Protein AF-A0A9J8D1S7-F1 (afdb_monomer_lite)

pLDDT: mean 73.29, std 20.98, range [30.36, 98.38]

InterPro domains:
  IPR010849 Gonadal family [PF07324] (3-161)
  IPR010849 Gonadal family [PTHR13054] (9-160)

Foldseek 3Di:
DDDPPPVVVVVVVVVVVVVVVVVVVVVVVVVVVPPPPVLVVVVVVCVLVVLVVVLVVVVVVLVVVLVVVLVVLVVVLVVVVVVLVVVLVVCVVPDDPVCVVVSVVVSVVVNVVSVVVSVVVSVVSVVVSVVVLVVSVVVSLVSCVVVVNPPRDDDPDVVVLVVVCPPDPVCVVVCVVVPPVVPPD

Organism: NCBI:txid630221

Secondary structure (DSSP, 8-state):
--SSSHHHHHHHHHHHHHHHHHHHHHHHHHHHHHS-HHHHHHHHS-HHHHHHHHHHHHHHHHHHHHHHHHHHHHHHHHHHHHHHHHHHHHHHHH--GGGHHHHHHHHHHHHHHHHHHHHHHHHHHHHHHHHHHHHHHHHHHHHHHHTT-TT------HHHHHHHHSS-TTSHHHHHHHHTTTT--

Radius of gyration: 33.87 Å; chains: 1; bounding box: 100×26×92 Å

Sequence (185 aa):
MDTYCSVSEDQSDAARQQERHYYLLSELQTLVKDLPSDLAQALIDGTVYEIVQGLLDIQHLMEKNLYNQRQKLHCEHRALKQDLVRKHRQALQTCKSHNLAVLKTNQRAETEALDQRVKEEQRMMDEKVVAEMDQKVLDQQNTLEKAGVQGFYITTNPQVTLALSLSQPRLLSVFHSFLSVRHRR

Structure (mmCIF, N/CA/C/O backbone):
data_AF-A0A9J8D1S7-F1
#
_entry.id   AF-A0A9J8D1S7-F1
#
loop_
_atom_site.group_PDB
_atom_site.id
_atom_site.type_symbol
_atom_site.label_atom_id
_atom_site.label_alt_id
_atom_site.label_comp_id
_atom_site.label_asym_id
_atom_sit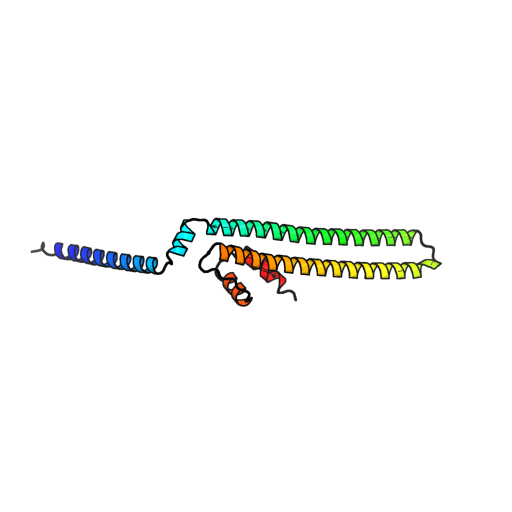e.label_entity_id
_atom_site.label_seq_id
_atom_site.pdbx_PDB_ins_code
_atom_site.Cartn_x
_atom_site.Cartn_y
_atom_site.Cartn_z
_atom_site.occupancy
_atom_site.B_iso_or_equiv
_atom_site.auth_seq_id
_atom_site.auth_comp_id
_atom_site.auth_asym_id
_atom_site.auth_atom_id
_atom_site.pdbx_PDB_model_num
ATOM 1 N N . MET A 1 1 ? -77.962 -14.109 49.677 1.00 41.59 1 MET A N 1
ATOM 2 C CA . MET A 1 1 ? -76.827 -14.483 50.542 1.00 41.59 1 MET A CA 1
ATOM 3 C C . MET A 1 1 ? -75.590 -14.360 49.664 1.00 41.59 1 MET A C 1
ATOM 5 O O . MET A 1 1 ? -75.021 -15.371 49.318 1.00 41.59 1 MET A O 1
ATOM 9 N N . ASP A 1 2 ? -75.195 -13.160 49.225 1.00 43.72 2 ASP A N 1
ATOM 10 C CA . ASP A 1 2 ? -74.193 -13.045 48.145 1.00 43.72 2 ASP A CA 1
ATOM 11 C C . ASP A 1 2 ? -73.429 -11.723 48.258 1.00 43.72 2 ASP A C 1
ATOM 13 O O . ASP A 1 2 ? -73.601 -10.807 47.458 1.00 43.72 2 ASP A O 1
ATOM 17 N N . THR A 1 3 ? -72.647 -11.545 49.326 1.00 47.56 3 THR A N 1
ATOM 18 C CA . THR A 1 3 ? -71.810 -10.330 49.461 1.00 47.56 3 THR A CA 1
ATOM 19 C C . THR A 1 3 ? -70.487 -10.572 50.189 1.00 47.56 3 THR A C 1
ATOM 21 O O . THR A 1 3 ? -69.788 -9.628 50.526 1.00 47.56 3 THR A O 1
ATOM 24 N N . TYR A 1 4 ? -70.100 -11.832 50.415 1.00 43.62 4 TYR A N 1
ATOM 25 C CA . TYR A 1 4 ? -68.865 -12.160 51.142 1.00 43.62 4 TYR A CA 1
ATOM 26 C C . TYR A 1 4 ? -67.712 -12.649 50.245 1.00 43.62 4 TYR A C 1
ATOM 28 O O . TYR A 1 4 ? -66.643 -12.955 50.757 1.00 43.62 4 TYR A O 1
ATOM 36 N N . CYS A 1 5 ? -67.898 -12.720 48.919 1.00 42.72 5 CYS A N 1
ATOM 37 C CA . CYS A 1 5 ? -66.940 -13.385 48.022 1.00 42.72 5 CYS A CA 1
ATOM 38 C C . CYS A 1 5 ? -65.963 -12.456 47.268 1.00 42.72 5 CYS A C 1
ATOM 40 O O . CYS A 1 5 ? -65.007 -12.966 46.702 1.00 42.72 5 CYS A O 1
ATOM 42 N N . SER A 1 6 ? -66.128 -11.122 47.267 1.00 47.00 6 SER A N 1
ATOM 43 C CA . SER A 1 6 ? -65.247 -10.245 46.459 1.00 47.00 6 SER A CA 1
ATOM 44 C C . SER A 1 6 ? -63.982 -9.763 47.184 1.00 47.00 6 SER A C 1
ATOM 46 O O . SER A 1 6 ? -62.993 -9.430 46.545 1.00 47.00 6 SER A O 1
ATOM 48 N N . VAL A 1 7 ? -63.976 -9.736 48.521 1.00 46.47 7 VAL A N 1
ATOM 49 C CA . VAL A 1 7 ? -62.850 -9.183 49.307 1.00 46.47 7 VAL A CA 1
ATOM 50 C C . VAL A 1 7 ? -61.675 -10.170 49.397 1.00 46.47 7 VAL A C 1
ATOM 52 O O . VAL A 1 7 ? -60.523 -9.767 49.553 1.00 46.47 7 VAL A O 1
ATOM 55 N N . SER A 1 8 ? -61.950 -11.472 49.275 1.00 48.75 8 SER A N 1
ATOM 56 C CA . SER A 1 8 ? -60.932 -12.530 49.300 1.00 48.75 8 SER A CA 1
ATOM 57 C C . SER A 1 8 ? -60.148 -12.634 47.989 1.00 48.75 8 SER A C 1
ATOM 59 O O . SER A 1 8 ? -58.968 -12.980 48.013 1.00 48.75 8 SER A O 1
ATOM 61 N N . GLU A 1 9 ? -60.778 -12.314 46.857 1.00 48.47 9 GLU A N 1
ATOM 62 C CA . GLU A 1 9 ? -60.140 -12.353 45.537 1.00 48.47 9 GLU A CA 1
ATOM 63 C C . GLU A 1 9 ? -59.167 -11.175 45.359 1.00 48.47 9 GLU A C 1
ATOM 65 O O . GLU A 1 9 ? -58.009 -11.407 45.008 1.00 48.47 9 GLU A O 1
ATOM 70 N N . ASP A 1 10 ? -59.562 -9.958 45.756 1.00 53.69 10 ASP A N 1
ATOM 71 C CA . ASP A 1 10 ? -58.726 -8.743 45.685 1.00 53.69 10 ASP A CA 1
ATOM 72 C C . ASP A 1 10 ? -57.435 -8.838 46.521 1.00 53.69 10 ASP A C 1
ATOM 74 O O . ASP A 1 10 ? -56.361 -8.417 46.086 1.00 53.69 10 ASP A O 1
ATOM 78 N N . GLN A 1 11 ? -57.499 -9.424 47.724 1.00 53.47 11 GLN A N 1
ATOM 79 C CA . GLN A 1 11 ? -56.300 -9.644 48.547 1.00 53.47 11 GLN A CA 1
ATOM 80 C C . GLN A 1 11 ? -55.372 -10.707 47.951 1.00 53.47 11 GLN A C 1
ATOM 82 O O . GLN A 1 11 ? -54.151 -10.602 48.081 1.00 53.47 11 GLN A O 1
ATOM 87 N N . SER A 1 12 ? -55.936 -11.720 47.287 1.00 58.88 12 SER A N 1
ATOM 88 C CA . SER A 1 12 ? -55.157 -12.765 46.621 1.00 58.88 12 SER A CA 1
ATOM 89 C C . SER A 1 12 ? -54.443 -12.240 45.372 1.00 58.88 12 SER A C 1
ATOM 91 O O . SER A 1 12 ? -53.296 -12.613 45.118 1.00 58.88 12 SER A O 1
ATOM 93 N N . ASP A 1 13 ? -55.075 -11.320 44.642 1.00 69.06 13 ASP A N 1
ATOM 94 C CA . ASP A 1 13 ? -54.482 -10.667 43.478 1.00 69.06 13 ASP A CA 1
ATOM 95 C C . ASP A 1 13 ? -53.422 -9.643 43.882 1.00 69.06 13 ASP A C 1
ATOM 97 O O . ASP A 1 13 ? -52.343 -9.627 43.288 1.00 69.06 13 ASP A O 1
ATOM 101 N N . ALA A 1 14 ? -53.638 -8.881 44.959 1.00 73.62 14 ALA A N 1
ATOM 102 C CA . ALA A 1 14 ? -52.607 -8.015 45.529 1.00 73.62 14 ALA A CA 1
ATOM 103 C C . ALA A 1 14 ? -51.380 -8.813 46.009 1.00 73.62 14 ALA A C 1
ATOM 105 O O . ALA A 1 14 ? -50.244 -8.409 45.760 1.00 73.62 14 ALA A O 1
ATOM 106 N N . ALA A 1 15 ? -51.585 -9.975 46.640 1.00 79.00 15 ALA A N 1
ATOM 107 C CA . ALA A 1 15 ? -50.497 -10.854 47.070 1.00 79.00 15 ALA A CA 1
ATOM 108 C C . ALA A 1 15 ? -49.716 -11.444 45.880 1.00 79.00 15 ALA A C 1
ATOM 110 O O . ALA A 1 15 ? -48.485 -11.424 45.885 1.00 79.00 15 ALA A O 1
ATOM 111 N N . ARG A 1 16 ? -50.409 -11.891 44.822 1.00 79.38 16 ARG A N 1
ATOM 112 C CA . ARG A 1 16 ? -49.772 -12.359 43.574 1.00 79.38 16 ARG A CA 1
ATOM 113 C C . ARG A 1 16 ? -49.014 -11.248 42.854 1.00 79.38 16 ARG A C 1
ATOM 115 O O . ARG A 1 16 ? -47.940 -11.490 42.302 1.00 79.38 16 ARG A O 1
ATOM 122 N N . GLN A 1 17 ? -49.559 -10.034 42.853 1.00 79.31 17 GLN A N 1
ATOM 123 C CA . GLN A 1 17 ? -48.903 -8.853 42.302 1.00 79.31 17 GLN A CA 1
ATOM 124 C C . GLN A 1 17 ? -47.614 -8.556 43.080 1.00 79.31 17 GLN A C 1
ATOM 126 O O . GLN A 1 17 ? -46.557 -8.381 42.475 1.00 79.31 17 GLN A O 1
ATOM 131 N N . GLN A 1 18 ? -47.672 -8.583 44.413 1.00 84.81 18 GLN A N 1
ATOM 132 C CA . GLN A 1 18 ? -46.516 -8.389 45.286 1.00 84.81 18 GLN A CA 1
ATOM 133 C C . GLN A 1 18 ? -45.421 -9.437 45.017 1.00 84.81 18 GLN A C 1
ATOM 135 O O . GLN A 1 18 ? -44.253 -9.084 44.875 1.00 84.81 18 GLN A O 1
ATOM 140 N N . GLU A 1 19 ? -45.790 -10.713 44.880 1.00 85.19 19 GLU A N 1
ATOM 141 C CA . GLU A 1 19 ? -44.862 -11.811 44.572 1.00 85.19 19 GLU A CA 1
ATOM 142 C C . GLU A 1 19 ? -44.165 -11.622 43.220 1.00 85.19 19 GLU A C 1
ATOM 144 O O . GLU A 1 19 ? -42.944 -11.757 43.122 1.00 85.19 19 GLU A O 1
ATOM 149 N N . ARG A 1 20 ? -44.918 -11.228 42.183 1.00 85.25 20 ARG A N 1
ATOM 150 C CA . ARG A 1 20 ? -44.351 -10.903 40.864 1.00 85.25 20 ARG A CA 1
ATOM 151 C C . ARG A 1 20 ? -43.386 -9.731 40.933 1.00 85.25 20 ARG A C 1
ATOM 153 O O . ARG A 1 20 ? -42.337 -9.775 40.299 1.00 85.25 20 ARG A O 1
ATOM 160 N N . HIS A 1 21 ? -43.728 -8.696 41.696 1.00 86.69 21 HIS A N 1
ATOM 161 C CA . HIS A 1 21 ? -42.858 -7.539 41.879 1.00 86.69 21 HIS A CA 1
ATOM 162 C C . HIS A 1 21 ? -41.551 -7.935 42.577 1.00 86.69 21 HIS A C 1
ATOM 164 O O . HIS A 1 21 ? -40.485 -7.521 42.132 1.00 86.69 21 HIS A O 1
ATOM 170 N N . TYR A 1 22 ? -41.609 -8.779 43.611 1.00 89.88 22 TYR A N 1
ATOM 171 C CA . TYR A 1 22 ? -40.412 -9.297 44.279 1.00 89.88 22 TYR A CA 1
ATOM 172 C C . TYR A 1 22 ? -39.561 -10.190 43.372 1.00 89.88 22 TYR A C 1
ATOM 174 O O . TYR A 1 22 ? -38.337 -10.082 43.395 1.00 89.88 22 TYR A O 1
ATOM 182 N N . TYR A 1 23 ? -40.195 -11.034 42.556 1.00 90.25 23 TYR A N 1
ATOM 183 C CA . TYR A 1 23 ? -39.508 -11.874 41.575 1.00 90.25 23 TYR A CA 1
ATOM 184 C C . TYR A 1 23 ? -38.785 -11.034 40.511 1.00 90.25 23 TYR A C 1
ATOM 186 O O . TYR A 1 23 ? -37.604 -11.233 40.251 1.00 90.25 23 TYR A O 1
ATOM 194 N N . LEU A 1 24 ? -39.464 -10.037 39.941 1.00 85.62 24 LEU A N 1
ATOM 195 C CA . LEU A 1 24 ? -38.860 -9.112 38.978 1.00 85.62 24 LEU A CA 1
ATOM 196 C C . LEU A 1 24 ? -37.716 -8.307 39.603 1.00 85.62 24 LEU A C 1
ATOM 198 O O . LEU A 1 24 ? -36.691 -8.086 38.962 1.00 85.62 24 LEU A O 1
ATOM 202 N N . LEU A 1 25 ? -37.871 -7.879 40.858 1.00 85.00 25 LEU A N 1
ATOM 203 C CA . LEU A 1 25 ? -36.827 -7.158 41.579 1.00 85.00 25 LEU A CA 1
ATOM 204 C C . LEU A 1 25 ? -35.592 -8.040 41.813 1.00 85.00 25 LEU A C 1
ATOM 206 O O . LEU A 1 25 ? -34.472 -7.550 41.684 1.00 85.00 25 LEU A O 1
ATOM 210 N N . SER A 1 26 ? -35.777 -9.324 42.137 1.00 84.19 26 SER A N 1
ATOM 211 C CA . SER A 1 26 ? -34.665 -10.257 42.342 1.00 84.19 26 SER A CA 1
ATOM 212 C C . SER A 1 26 ? -33.966 -10.608 41.029 1.00 84.19 26 SER A C 1
ATOM 214 O O . SER A 1 26 ? -32.735 -10.613 40.994 1.00 84.19 26 SER A O 1
ATOM 216 N N . GLU A 1 27 ? -34.706 -10.804 39.932 1.00 84.81 27 GLU A N 1
ATOM 217 C CA . GLU A 1 27 ? -34.120 -10.963 38.595 1.00 84.81 27 GLU A CA 1
ATOM 218 C C . GLU A 1 27 ? -33.303 -9.730 38.201 1.00 84.81 27 GLU A C 1
ATOM 220 O O . GLU A 1 27 ? -32.148 -9.866 37.797 1.00 84.81 27 GLU A O 1
ATOM 225 N N . LEU A 1 28 ? -33.853 -8.525 38.394 1.00 78.38 28 LEU A N 1
ATOM 226 C CA . LEU A 1 28 ? -33.143 -7.274 38.119 1.00 78.38 28 LEU A CA 1
ATOM 227 C C . LEU A 1 28 ? -31.880 -7.136 38.970 1.00 78.38 28 LEU A C 1
ATOM 229 O O . LEU A 1 28 ? -30.827 -6.778 38.450 1.00 78.38 28 LEU A O 1
ATOM 233 N N . GLN A 1 29 ? -31.954 -7.442 40.265 1.00 77.62 29 GLN A N 1
ATOM 234 C CA . GLN A 1 29 ? -30.789 -7.401 41.149 1.00 77.62 29 GLN A CA 1
ATOM 235 C C . GLN A 1 29 ? -29.719 -8.413 40.747 1.00 77.62 29 GLN A C 1
ATOM 237 O O . GLN A 1 29 ? -28.540 -8.098 40.864 1.00 77.62 29 GLN A O 1
ATOM 242 N N . THR A 1 30 ? -30.110 -9.594 40.265 1.00 76.62 30 THR A N 1
ATOM 243 C CA . THR A 1 30 ? -29.177 -10.627 39.792 1.00 76.62 30 THR A CA 1
ATOM 244 C C . THR A 1 30 ? -28.479 -10.165 38.513 1.00 76.62 30 THR A C 1
ATOM 246 O O . THR A 1 30 ? -27.253 -10.158 38.459 1.00 76.62 30 THR A O 1
ATOM 249 N N . LEU A 1 31 ? -29.239 -9.636 37.547 1.00 70.00 31 LEU A N 1
ATOM 250 C CA . LEU A 1 31 ? -28.694 -9.063 36.311 1.00 70.00 31 LEU A CA 1
ATOM 251 C C . LEU A 1 31 ? -27.722 -7.904 36.570 1.00 70.00 31 LEU A C 1
ATOM 253 O O . LEU A 1 31 ? -26.694 -7.797 35.909 1.00 70.00 31 LEU A O 1
ATOM 257 N N . VAL A 1 32 ? -28.042 -7.032 37.530 1.00 68.38 32 VAL A N 1
ATOM 258 C CA . VAL A 1 32 ? -27.179 -5.905 37.917 1.00 68.38 32 VAL A CA 1
ATOM 259 C C . VAL A 1 32 ? -25.927 -6.384 38.656 1.00 68.38 32 VAL A C 1
ATOM 261 O O . VAL A 1 32 ? -24.870 -5.784 38.496 1.00 68.38 32 VAL A O 1
ATOM 264 N N . LYS A 1 33 ? -26.018 -7.464 39.442 1.00 65.94 33 LYS A N 1
ATOM 265 C CA . LYS A 1 33 ? -24.870 -8.058 40.149 1.00 65.94 33 LYS A CA 1
ATOM 266 C C . LYS A 1 33 ? -23.872 -8.720 39.206 1.00 65.94 33 LYS A C 1
ATOM 268 O O . LYS A 1 33 ? -22.674 -8.675 39.473 1.00 65.94 33 LYS A O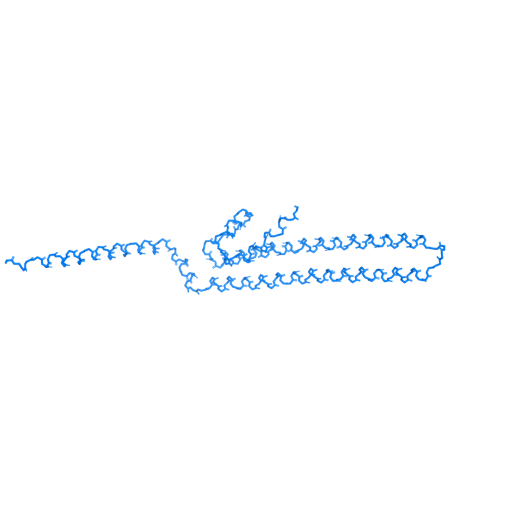 1
ATOM 273 N N . ASP A 1 34 ? -24.381 -9.338 38.147 1.00 63.41 34 ASP A N 1
ATOM 274 C CA . ASP A 1 34 ? -23.575 -10.047 37.154 1.00 63.41 34 ASP A CA 1
ATOM 275 C C . ASP A 1 34 ? -22.958 -9.097 36.118 1.00 63.41 34 ASP A C 1
ATOM 277 O O . ASP A 1 34 ? -22.067 -9.490 35.363 1.00 63.41 34 ASP A O 1
ATOM 281 N N . LEU A 1 35 ? -23.393 -7.832 36.094 1.00 55.47 35 LEU A N 1
ATOM 282 C CA . LEU A 1 35 ? -22.763 -6.794 35.298 1.00 55.47 35 LEU A CA 1
ATOM 283 C C . LEU A 1 35 ? -21.555 -6.239 36.072 1.00 55.47 35 LEU A C 1
ATOM 285 O O . LEU A 1 35 ? -21.737 -5.644 37.137 1.00 55.47 35 LEU A O 1
ATOM 289 N N . PRO A 1 36 ? -20.313 -6.401 35.580 1.00 62.53 36 PRO A N 1
ATOM 290 C CA . PRO A 1 36 ? -19.158 -5.845 36.267 1.00 62.53 36 PRO A CA 1
ATOM 291 C C . PRO A 1 36 ? -19.320 -4.323 36.371 1.00 62.53 36 PRO A C 1
ATOM 293 O O . PRO A 1 36 ? -19.436 -3.631 35.360 1.00 62.53 36 PRO A O 1
ATOM 296 N N . SER A 1 37 ? -19.356 -3.819 37.609 1.00 60.31 37 SER A N 1
ATOM 297 C CA . SER A 1 37 ? -19.559 -2.401 37.962 1.00 60.31 37 SER A CA 1
ATOM 298 C C . SER A 1 37 ? -18.698 -1.454 37.122 1.00 60.31 37 SER A C 1
ATOM 300 O O . SER A 1 37 ? -19.143 -0.396 36.687 1.00 60.31 37 SER A O 1
ATOM 302 N N . ASP A 1 38 ? -17.471 -1.870 36.849 1.00 56.91 38 ASP A N 1
ATOM 303 C CA . ASP A 1 38 ? -16.489 -1.113 36.084 1.00 56.91 38 ASP A CA 1
ATOM 304 C C . ASP A 1 38 ? -16.805 -1.057 34.578 1.00 56.91 38 ASP A C 1
ATOM 306 O O . ASP A 1 38 ? -16.563 -0.036 33.938 1.00 56.91 38 ASP A O 1
ATOM 310 N N . LEU A 1 39 ? -17.384 -2.118 33.999 1.00 56.72 39 LEU A N 1
ATOM 311 C CA . LEU A 1 39 ? -17.845 -2.118 32.606 1.00 56.72 39 LEU A CA 1
ATOM 312 C C . LEU A 1 39 ? -19.057 -1.200 32.444 1.00 56.72 39 LEU A C 1
ATOM 314 O O . LEU A 1 39 ? -19.137 -0.454 31.472 1.00 56.72 39 LEU A O 1
ATOM 318 N N . ALA A 1 40 ? -19.985 -1.226 33.404 1.00 60.06 40 ALA A N 1
ATOM 319 C CA . ALA A 1 40 ? -21.120 -0.311 33.418 1.00 60.06 40 ALA A CA 1
ATOM 320 C C . ALA A 1 40 ? -20.647 1.149 33.511 1.00 60.06 40 ALA A C 1
ATOM 322 O O . ALA A 1 40 ? -21.105 1.981 32.732 1.00 60.06 40 ALA A O 1
ATOM 323 N N . GLN A 1 41 ? -19.674 1.442 34.381 1.00 59.47 41 GLN A N 1
ATOM 324 C CA . GLN A 1 41 ? -19.077 2.773 34.511 1.00 59.47 41 GLN A CA 1
ATOM 325 C C . GLN A 1 41 ? -18.369 3.220 33.221 1.00 59.47 41 GLN A C 1
ATOM 327 O O . GLN A 1 41 ? -18.619 4.318 32.733 1.00 59.47 41 GLN A O 1
ATOM 332 N N . ALA A 1 42 ? -17.561 2.350 32.607 1.00 59.19 42 ALA A N 1
ATOM 333 C CA . ALA A 1 42 ? -16.867 2.645 31.351 1.00 59.19 42 ALA A CA 1
ATOM 334 C C . ALA A 1 42 ? -17.828 2.881 30.167 1.00 59.19 42 ALA A C 1
ATOM 336 O O . ALA A 1 42 ? -17.539 3.683 29.277 1.00 59.19 42 ALA A O 1
ATOM 337 N N . LEU A 1 43 ? -18.980 2.200 30.151 1.00 61.81 43 LEU A N 1
ATOM 338 C CA . LEU A 1 43 ? -20.032 2.412 29.151 1.00 61.81 43 LEU A CA 1
ATOM 339 C C . LEU A 1 43 ? -20.825 3.706 29.395 1.00 61.81 43 LEU A C 1
ATOM 341 O O . LEU A 1 43 ? -21.255 4.329 28.425 1.00 61.81 43 LEU A O 1
ATOM 345 N N . ILE A 1 44 ? -21.017 4.104 30.657 1.00 63.62 44 ILE A N 1
ATOM 346 C CA . ILE A 1 44 ? -21.719 5.337 31.051 1.00 63.62 44 ILE A CA 1
ATOM 347 C C . ILE A 1 44 ? -20.864 6.577 30.766 1.00 63.62 44 ILE A C 1
ATOM 349 O O . ILE A 1 44 ? -21.393 7.576 30.281 1.00 63.62 44 ILE A O 1
ATOM 353 N N . ASP A 1 45 ? -19.553 6.504 31.005 1.00 68.81 45 ASP A N 1
ATOM 354 C CA . ASP A 1 45 ? -18.640 7.641 30.838 1.00 68.81 45 ASP A CA 1
ATOM 355 C C . ASP A 1 45 ? -18.390 8.003 29.362 1.00 68.81 45 ASP A C 1
ATOM 357 O O . ASP A 1 45 ? -17.827 9.056 29.070 1.00 68.81 45 ASP A O 1
ATOM 361 N N . GLY A 1 46 ? -18.793 7.155 28.407 1.00 67.31 46 GLY A N 1
ATOM 362 C CA . GLY A 1 46 ? -18.716 7.439 26.966 1.00 67.31 46 GLY A CA 1
ATOM 363 C C . GLY A 1 46 ? -17.300 7.411 26.367 1.00 67.31 46 GLY A C 1
ATOM 364 O O . GLY A 1 46 ? -17.144 7.255 25.156 1.00 67.31 46 GLY A O 1
ATOM 365 N N . THR A 1 47 ? -16.268 7.477 27.206 1.00 75.31 47 THR A N 1
ATOM 366 C CA . THR A 1 47 ? -14.842 7.516 26.844 1.00 75.31 47 THR A CA 1
ATOM 367 C C . THR A 1 47 ? -14.412 6.345 25.966 1.00 75.31 47 THR A C 1
ATOM 369 O O . THR A 1 47 ? -13.653 6.532 25.017 1.00 75.31 47 THR A O 1
ATOM 372 N N . VAL A 1 48 ? -14.938 5.140 26.208 1.00 71.50 48 VAL A N 1
ATOM 373 C CA . VAL A 1 48 ? -14.652 3.963 25.370 1.00 71.50 48 VAL A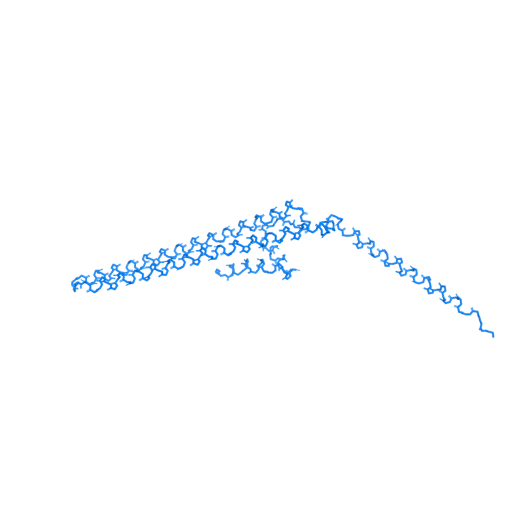 CA 1
ATOM 374 C C . VAL A 1 48 ? -15.108 4.189 23.926 1.00 71.50 48 VAL A C 1
ATOM 376 O O . VAL A 1 48 ? -14.381 3.847 22.994 1.00 71.50 48 VAL A O 1
ATOM 379 N N . TYR A 1 49 ? -16.274 4.808 23.721 1.00 69.44 49 TYR A N 1
ATOM 380 C CA . TYR A 1 49 ? -16.781 5.107 22.381 1.00 69.44 49 TYR A CA 1
ATOM 381 C C . TYR A 1 49 ? -15.938 6.175 21.684 1.00 69.44 49 TYR A C 1
ATOM 383 O O . TYR A 1 49 ? -15.642 6.026 20.501 1.00 69.44 49 TYR A O 1
ATOM 391 N N . GLU A 1 50 ? -15.503 7.212 22.404 1.00 79.56 50 GLU A N 1
ATOM 392 C CA . GLU A 1 50 ? -14.617 8.251 21.862 1.00 79.56 50 GLU A CA 1
ATOM 393 C C . GLU A 1 50 ? -13.254 7.682 21.448 1.00 79.56 50 GLU A C 1
ATOM 395 O O . GLU A 1 50 ? -12.749 7.993 20.368 1.00 79.56 50 GLU A O 1
ATOM 400 N N . ILE A 1 51 ? -12.683 6.791 22.265 1.00 77.06 51 ILE A N 1
ATOM 401 C CA . ILE A 1 51 ? -11.418 6.111 21.963 1.00 77.06 51 ILE A CA 1
ATOM 402 C C . ILE A 1 51 ? -11.573 5.223 20.730 1.00 77.06 51 ILE A C 1
ATOM 404 O O . ILE A 1 51 ? -10.770 5.319 19.804 1.00 77.06 51 ILE A O 1
ATOM 408 N N . VAL A 1 52 ? -12.616 4.390 20.677 1.00 74.19 52 VAL A N 1
ATOM 409 C CA . VAL A 1 52 ? -12.876 3.521 19.519 1.00 74.19 52 VAL A CA 1
ATOM 410 C C . VAL A 1 52 ? -13.106 4.349 18.253 1.00 74.19 52 VAL A C 1
ATOM 412 O O . VAL A 1 52 ? -12.561 4.010 17.202 1.00 74.19 52 VAL A O 1
ATOM 415 N N . GLN A 1 53 ? -13.844 5.457 18.344 1.00 76.38 53 GLN A N 1
ATOM 416 C CA . GLN A 1 53 ? -14.069 6.354 17.213 1.00 76.38 53 GLN A CA 1
ATOM 417 C C . GLN A 1 53 ? -12.759 6.995 16.729 1.00 76.38 53 GLN A C 1
ATOM 419 O O . GLN A 1 53 ? -12.482 6.988 15.531 1.00 76.38 53 GLN A O 1
ATOM 424 N N . GLY A 1 54 ? -11.909 7.468 17.645 1.00 82.19 54 GLY A N 1
ATOM 425 C CA . GLY A 1 54 ? -10.594 8.007 17.298 1.00 82.19 54 GLY A CA 1
ATOM 426 C C . GLY A 1 54 ? -9.675 6.967 16.647 1.00 82.19 54 GLY A C 1
ATOM 427 O O . GLY A 1 54 ? -8.995 7.265 15.664 1.00 82.19 54 GLY A O 1
ATOM 428 N N . LEU A 1 55 ? -9.682 5.722 17.138 1.00 78.12 55 LEU A N 1
ATOM 429 C CA . LEU A 1 55 ? -8.923 4.624 16.527 1.00 78.12 55 LEU A CA 1
ATOM 430 C C . LEU A 1 55 ? -9.432 4.278 15.122 1.00 78.12 55 LEU A C 1
ATOM 432 O O . LEU A 1 55 ? -8.617 3.975 14.246 1.00 78.12 55 LEU A O 1
ATOM 436 N N . LEU A 1 56 ? -10.746 4.359 14.894 1.00 76.44 56 LEU A N 1
ATOM 437 C CA . LEU A 1 56 ? -11.363 4.145 13.586 1.00 76.44 56 LEU A CA 1
ATOM 438 C C . LEU A 1 56 ? -10.970 5.245 12.588 1.00 76.44 56 LEU A C 1
ATOM 440 O O . LEU A 1 56 ? -10.617 4.951 11.446 1.00 76.44 56 LEU A O 1
ATOM 444 N N . ASP A 1 57 ? -10.962 6.507 13.015 1.00 83.38 57 ASP A N 1
ATOM 445 C CA . ASP A 1 57 ? -10.538 7.626 12.168 1.00 83.38 57 ASP A CA 1
ATOM 446 C C . ASP A 1 57 ? -9.053 7.512 11.788 1.00 83.38 57 ASP A C 1
ATOM 448 O O . ASP A 1 57 ? -8.683 7.698 10.623 1.00 83.38 57 ASP A O 1
ATOM 452 N N . ILE A 1 58 ? -8.203 7.128 12.751 1.00 85.44 58 ILE A N 1
ATOM 453 C CA . ILE A 1 58 ? -6.784 6.831 12.511 1.00 85.44 58 ILE A CA 1
ATOM 454 C C . ILE A 1 58 ? -6.637 5.684 11.504 1.00 85.44 58 ILE A C 1
ATOM 456 O O . ILE A 1 58 ? -5.833 5.793 10.575 1.00 85.44 58 ILE A O 1
ATOM 460 N N . GLN A 1 59 ? -7.416 4.608 11.648 1.00 78.88 59 GLN A N 1
ATOM 461 C CA . GLN A 1 59 ? -7.396 3.481 10.717 1.00 78.88 59 GLN A CA 1
ATOM 462 C C . GLN A 1 59 ? -7.736 3.923 9.295 1.00 78.88 59 GLN A C 1
ATOM 464 O O . GLN A 1 59 ? -6.960 3.674 8.372 1.00 78.88 59 GLN A O 1
ATOM 469 N N . HIS A 1 60 ? -8.857 4.623 9.115 1.00 82.19 60 HIS A N 1
ATOM 470 C CA . HIS A 1 60 ? -9.289 5.082 7.798 1.00 82.19 60 HIS A CA 1
ATOM 471 C C . HIS A 1 60 ? -8.254 5.997 7.138 1.00 82.19 60 HIS A C 1
ATOM 473 O O . HIS A 1 60 ? -7.990 5.884 5.937 1.00 82.19 60 HIS A O 1
ATOM 479 N N . LEU A 1 61 ? -7.638 6.899 7.908 1.00 90.25 61 LEU A N 1
ATOM 480 C CA . LEU A 1 61 ? -6.599 7.783 7.389 1.00 90.25 61 LEU A CA 1
ATOM 481 C C . LEU A 1 61 ? -5.362 6.996 6.934 1.00 90.25 61 LEU A C 1
ATOM 483 O O . LEU A 1 61 ? -4.815 7.277 5.865 1.00 90.25 61 LEU A O 1
ATOM 487 N N . MET A 1 62 ? -4.942 6.005 7.721 1.00 87.12 62 MET A N 1
ATOM 488 C CA . MET A 1 62 ? -3.804 5.141 7.406 1.00 87.12 62 MET A CA 1
ATOM 489 C C . MET A 1 62 ? -4.057 4.288 6.162 1.00 87.12 62 MET A C 1
ATOM 491 O O . MET A 1 62 ? -3.231 4.286 5.250 1.00 87.12 62 MET A O 1
ATOM 495 N N . GLU A 1 63 ? -5.210 3.625 6.077 1.00 82.25 63 GLU A N 1
ATOM 496 C CA . GLU A 1 63 ? -5.599 2.824 4.911 1.00 82.25 63 GLU A CA 1
ATOM 497 C C . GLU A 1 63 ? -5.627 3.676 3.640 1.00 82.25 63 GLU A C 1
ATOM 499 O O . GLU A 1 63 ? -5.054 3.301 2.613 1.00 82.25 63 GLU A O 1
ATOM 504 N N . LYS A 1 64 ? -6.217 4.874 3.721 1.00 90.56 64 LYS A N 1
ATOM 505 C CA . LYS A 1 64 ? -6.238 5.827 2.608 1.00 90.56 64 LYS A CA 1
ATOM 506 C C . LYS A 1 64 ? -4.828 6.253 2.200 1.00 90.56 64 LYS A C 1
ATOM 508 O O . LYS A 1 64 ? -4.546 6.368 1.008 1.00 90.56 64 LYS A O 1
ATOM 513 N N . ASN A 1 65 ? -3.937 6.489 3.161 1.00 93.88 65 ASN A N 1
ATOM 514 C CA . ASN A 1 65 ? -2.551 6.858 2.889 1.00 93.88 65 ASN A CA 1
ATOM 515 C C . ASN A 1 65 ? -1.798 5.723 2.173 1.00 93.88 65 ASN A C 1
ATOM 517 O O . ASN A 1 65 ? -1.241 5.946 1.098 1.00 93.88 65 ASN A O 1
ATOM 521 N N . LEU A 1 66 ? -1.850 4.501 2.706 1.00 86.88 66 LEU A N 1
ATOM 522 C CA . LEU A 1 66 ? -1.215 3.320 2.112 1.00 86.88 66 LEU A CA 1
ATOM 523 C C . LEU A 1 66 ? -1.745 3.028 0.705 1.00 86.88 66 LEU A C 1
ATOM 525 O O . LEU A 1 66 ? -0.964 2.799 -0.223 1.00 86.88 66 LEU A O 1
ATOM 529 N N . TYR A 1 67 ? -3.063 3.116 0.516 1.00 90.44 67 TYR A N 1
ATOM 530 C CA . TYR A 1 67 ? -3.686 2.985 -0.798 1.00 90.44 67 TYR A CA 1
ATOM 531 C C . TYR A 1 67 ? -3.148 4.026 -1.787 1.00 90.44 67 TYR A C 1
ATOM 533 O O . TYR A 1 67 ? -2.733 3.672 -2.892 1.00 90.44 67 TYR A O 1
ATOM 541 N N . ASN A 1 68 ? -3.091 5.297 -1.382 1.00 95.56 68 ASN A N 1
ATOM 542 C CA . ASN A 1 68 ? -2.582 6.374 -2.229 1.00 95.56 68 ASN A CA 1
ATOM 543 C C . ASN A 1 68 ? -1.097 6.186 -2.572 1.00 95.56 68 ASN A C 1
ATOM 545 O O . ASN A 1 68 ? -0.703 6.431 -3.711 1.00 95.56 68 ASN A O 1
ATOM 549 N N . GLN A 1 69 ? -0.272 5.725 -1.625 1.00 95.88 69 GLN A N 1
ATOM 550 C CA . GLN A 1 69 ? 1.138 5.408 -1.880 1.00 95.88 69 GLN A CA 1
ATOM 551 C C . GLN A 1 69 ? 1.279 4.299 -2.930 1.00 95.88 69 GLN A C 1
ATOM 553 O O . GLN A 1 69 ? 2.021 4.460 -3.902 1.00 95.88 69 GLN A O 1
ATOM 558 N N . ARG A 1 70 ? 0.519 3.207 -2.784 1.00 93.69 70 ARG A N 1
ATOM 559 C CA . ARG A 1 70 ? 0.504 2.099 -3.749 1.00 93.69 70 ARG A CA 1
ATOM 560 C C . ARG A 1 70 ? 0.018 2.552 -5.125 1.00 93.69 70 ARG A C 1
ATOM 562 O O . ARG A 1 70 ? 0.613 2.206 -6.144 1.00 93.69 70 ARG A O 1
ATOM 569 N N . GLN A 1 71 ? -1.039 3.361 -5.169 1.00 96.44 71 GLN A N 1
ATOM 570 C CA . GLN A 1 71 ? -1.575 3.902 -6.415 1.00 96.44 71 GLN A CA 1
ATOM 571 C C . GLN A 1 71 ? -0.568 4.821 -7.113 1.00 96.44 71 GLN A C 1
ATOM 573 O O . GLN A 1 71 ? -0.402 4.735 -8.330 1.00 96.44 71 GLN A O 1
ATOM 578 N N . LYS A 1 72 ? 0.138 5.668 -6.357 1.00 97.94 72 LYS A N 1
ATOM 579 C CA . LYS A 1 72 ? 1.191 6.535 -6.891 1.00 97.94 72 LYS A CA 1
ATOM 580 C C . LYS A 1 72 ? 2.305 5.717 -7.546 1.00 97.94 72 LYS A C 1
ATOM 582 O O . LYS A 1 72 ? 2.656 6.009 -8.687 1.00 97.94 72 LYS A O 1
ATOM 587 N N . LEU A 1 73 ? 2.781 4.662 -6.881 1.00 97.81 73 LEU A N 1
ATOM 588 C CA . LEU A 1 73 ? 3.796 3.760 -7.434 1.00 97.81 73 LEU A CA 1
ATOM 589 C C . LEU A 1 73 ? 3.326 3.122 -8.754 1.00 97.81 73 LEU A C 1
ATOM 591 O O . LEU A 1 73 ? 4.043 3.148 -9.752 1.00 97.81 73 LEU A O 1
ATOM 595 N N . HIS A 1 74 ? 2.084 2.634 -8.806 1.00 97.25 74 HIS A N 1
ATOM 596 C CA . HIS A 1 74 ? 1.506 2.101 -10.043 1.00 97.25 74 HIS A CA 1
ATOM 597 C C . HIS A 1 74 ? 1.452 3.134 -11.177 1.00 97.25 74 HIS A C 1
ATOM 599 O O . HIS A 1 74 ? 1.735 2.807 -12.334 1.00 97.25 74 HIS A O 1
ATOM 605 N N . CYS A 1 75 ? 1.083 4.378 -10.868 1.00 98.31 75 CYS A N 1
ATOM 606 C CA . CYS A 1 75 ? 1.082 5.465 -11.842 1.00 98.31 75 CYS A CA 1
ATOM 607 C C . CYS A 1 75 ? 2.496 5.748 -12.370 1.00 98.31 75 CYS A C 1
ATOM 609 O O . CYS A 1 75 ? 2.673 5.885 -13.582 1.00 98.31 75 CYS A O 1
ATOM 611 N N . GLU A 1 76 ? 3.501 5.773 -11.493 1.00 98.25 76 GLU A N 1
ATOM 612 C CA . GLU A 1 76 ? 4.913 5.945 -11.860 1.00 98.25 76 GLU A CA 1
ATOM 613 C C . GLU A 1 76 ? 5.407 4.797 -12.754 1.00 98.25 76 GLU A C 1
ATOM 615 O O . GLU A 1 76 ? 5.988 5.042 -13.811 1.00 98.25 76 GLU A O 1
ATOM 620 N N . HIS A 1 77 ? 5.095 3.542 -12.416 1.00 98.38 77 HIS A N 1
ATOM 621 C CA . HIS A 1 77 ? 5.411 2.379 -13.254 1.00 98.38 77 HIS A CA 1
ATOM 622 C C . HIS A 1 77 ? 4.770 2.464 -14.636 1.00 98.38 77 HIS A C 1
ATOM 624 O O . HIS A 1 77 ? 5.417 2.168 -15.644 1.00 98.38 77 HIS A O 1
ATOM 630 N N . ARG A 1 78 ? 3.504 2.891 -14.709 1.00 98.06 78 ARG A N 1
ATOM 631 C CA . ARG A 1 78 ? 2.805 3.078 -15.985 1.00 98.06 78 ARG A CA 1
ATOM 632 C C . ARG A 1 78 ? 3.490 4.144 -16.839 1.00 98.06 78 ARG A C 1
ATOM 634 O O . ARG A 1 78 ? 3.691 3.909 -18.031 1.00 98.06 78 ARG A O 1
ATOM 641 N N . ALA A 1 79 ? 3.870 5.271 -16.237 1.00 98.31 79 ALA A N 1
ATOM 642 C CA . ALA A 1 79 ? 4.591 6.341 -16.920 1.00 98.31 79 ALA A CA 1
ATOM 643 C C . ALA A 1 79 ? 5.958 5.859 -17.433 1.00 98.31 79 ALA A C 1
ATOM 645 O O . ALA A 1 79 ? 6.271 6.042 -18.607 1.00 98.31 79 ALA A O 1
ATOM 646 N N . LEU A 1 80 ? 6.724 5.141 -16.605 1.00 97.81 80 LEU A N 1
ATOM 647 C CA . LEU A 1 80 ? 8.021 4.572 -16.986 1.00 97.81 80 LEU A CA 1
ATOM 648 C C . LEU A 1 80 ? 7.918 3.617 -18.182 1.00 97.81 80 LEU A C 1
ATOM 650 O O . LEU A 1 80 ? 8.722 3.709 -19.111 1.00 97.81 80 LEU A O 1
ATOM 654 N N . LYS A 1 81 ? 6.918 2.725 -18.196 1.00 97.50 81 LYS A N 1
ATOM 655 C CA . LYS A 1 81 ? 6.684 1.815 -19.330 1.00 97.50 81 LYS A CA 1
ATOM 656 C C . LYS A 1 81 ? 6.328 2.580 -20.604 1.00 97.50 81 LYS A C 1
ATOM 658 O O . LYS A 1 81 ? 6.846 2.264 -21.674 1.00 97.50 81 LYS A O 1
ATOM 663 N N . GLN A 1 82 ? 5.478 3.602 -20.501 1.00 98.00 82 GLN A N 1
ATOM 664 C CA . GLN A 1 82 ? 5.125 4.455 -21.641 1.00 98.00 82 GLN A CA 1
ATOM 665 C C . GLN A 1 82 ? 6.342 5.210 -22.185 1.00 98.00 82 GLN A C 1
ATOM 667 O O . GLN A 1 82 ? 6.543 5.260 -23.401 1.00 98.00 82 GLN A O 1
ATOM 672 N N . ASP A 1 83 ? 7.182 5.749 -21.303 1.00 98.00 83 ASP A N 1
ATOM 673 C CA . ASP A 1 83 ? 8.407 6.437 -21.693 1.00 98.00 83 ASP A CA 1
ATOM 674 C C . ASP A 1 83 ? 9.419 5.502 -22.354 1.00 98.00 83 ASP A C 1
ATOM 676 O O . ASP A 1 83 ? 10.032 5.887 -23.352 1.00 98.00 83 ASP A O 1
ATOM 680 N N . LEU A 1 84 ? 9.571 4.272 -21.853 1.00 97.62 84 LEU A N 1
ATOM 681 C CA . LEU A 1 84 ? 10.442 3.274 -22.472 1.00 97.62 84 LEU A CA 1
ATOM 682 C C . LEU A 1 84 ? 9.969 2.950 -23.895 1.00 97.62 84 LEU A C 1
ATOM 684 O O . LEU A 1 84 ? 10.748 3.053 -24.840 1.00 97.62 84 LEU A O 1
ATOM 688 N N . VAL A 1 85 ? 8.673 2.669 -24.071 1.00 96.94 85 VAL A N 1
ATOM 689 C CA . VAL A 1 85 ? 8.077 2.403 -25.392 1.00 96.94 85 VAL A CA 1
ATOM 690 C C . VAL A 1 85 ? 8.272 3.590 -26.337 1.00 96.94 85 VAL A C 1
ATOM 692 O O . VAL A 1 85 ? 8.602 3.408 -27.513 1.00 96.94 85 VAL A O 1
ATOM 695 N N . ARG A 1 86 ? 8.113 4.822 -25.839 1.00 96.94 86 ARG A N 1
ATOM 696 C CA . ARG A 1 86 ? 8.362 6.037 -26.624 1.00 96.94 86 ARG A CA 1
ATOM 697 C C . ARG A 1 86 ? 9.821 6.124 -27.077 1.00 96.94 86 ARG A C 1
ATOM 699 O O . ARG A 1 86 ? 10.058 6.360 -28.262 1.00 96.94 86 ARG A O 1
ATOM 706 N N . LYS A 1 87 ? 10.782 5.894 -26.176 1.00 96.06 87 LYS A N 1
ATOM 707 C CA . LYS A 1 87 ? 12.221 5.878 -26.495 1.00 96.06 87 LYS A CA 1
ATOM 708 C C . LYS A 1 87 ? 12.562 4.787 -27.509 1.00 96.06 87 LYS A C 1
ATOM 710 O O . LYS A 1 87 ? 13.266 5.057 -28.478 1.00 96.06 87 LYS A O 1
ATOM 715 N N . HIS A 1 88 ? 12.015 3.583 -27.346 1.00 96.19 88 HIS A N 1
ATOM 716 C CA . HIS A 1 88 ? 12.218 2.473 -28.283 1.00 96.19 88 HIS A CA 1
ATOM 717 C C . HIS A 1 88 ? 11.685 2.793 -29.678 1.00 96.19 88 HIS A C 1
ATOM 719 O O . HIS A 1 88 ? 12.379 2.561 -30.669 1.00 96.19 88 HIS A O 1
ATOM 725 N N . ARG A 1 89 ? 10.491 3.395 -29.769 1.00 93.69 89 ARG A N 1
ATOM 726 C CA . ARG A 1 89 ? 9.918 3.850 -31.044 1.00 93.69 89 ARG A CA 1
ATOM 727 C C . ARG A 1 89 ? 10.798 4.908 -31.716 1.00 93.69 89 ARG A C 1
ATOM 729 O O . ARG A 1 89 ? 11.040 4.803 -32.914 1.00 93.69 89 ARG A O 1
ATOM 736 N N . GLN A 1 90 ? 11.288 5.896 -30.968 1.00 94.56 90 GLN A N 1
ATOM 737 C CA . GLN A 1 90 ? 12.180 6.937 -31.498 1.00 94.56 90 GLN A CA 1
ATOM 738 C C . GLN A 1 90 ? 13.512 6.355 -31.986 1.00 94.56 90 GLN A C 1
ATOM 740 O O . GLN A 1 90 ? 13.963 6.686 -33.080 1.00 94.56 90 GLN A O 1
ATOM 745 N N . ALA A 1 91 ? 14.110 5.439 -31.220 1.00 92.38 91 ALA A N 1
ATOM 746 C CA . ALA A 1 91 ? 15.349 4.770 -31.604 1.00 92.38 91 ALA A CA 1
ATOM 747 C C . ALA A 1 91 ? 15.185 3.939 -32.886 1.00 92.38 91 ALA A C 1
ATOM 749 O O . ALA A 1 91 ? 16.087 3.909 -33.716 1.00 92.38 91 ALA A O 1
ATOM 750 N N . LEU A 1 92 ? 14.027 3.299 -33.089 1.00 90.12 92 LEU A N 1
ATOM 751 C CA . LEU A 1 92 ? 13.734 2.564 -34.325 1.00 90.12 92 LEU A CA 1
ATOM 752 C C . LEU A 1 92 ? 13.610 3.485 -35.546 1.00 90.12 92 LEU A C 1
ATOM 754 O O . LEU A 1 92 ? 14.005 3.083 -36.636 1.00 90.12 92 LEU A O 1
ATOM 758 N N . GLN A 1 93 ? 13.098 4.707 -35.376 1.00 89.00 93 GLN A N 1
ATOM 759 C CA . GLN A 1 93 ? 12.968 5.680 -36.470 1.00 89.00 93 GLN A CA 1
ATOM 760 C C . GLN A 1 93 ? 14.319 6.224 -36.949 1.00 89.00 93 GLN A C 1
ATOM 762 O O . GLN A 1 93 ? 14.457 6.570 -38.118 1.00 89.00 93 GLN A O 1
ATOM 767 N N . THR A 1 94 ? 15.316 6.297 -36.066 1.00 89.19 94 THR A N 1
ATOM 768 C CA . THR A 1 94 ? 16.651 6.835 -36.377 1.00 89.19 94 THR A CA 1
ATOM 769 C C . THR A 1 94 ? 17.691 5.752 -36.687 1.00 89.19 94 THR A C 1
ATOM 771 O O . THR A 1 94 ? 18.813 6.067 -37.092 1.00 89.19 94 THR A O 1
ATOM 774 N N . CYS A 1 95 ? 17.348 4.471 -36.518 1.00 83.19 95 CYS A N 1
ATOM 775 C CA . CYS A 1 95 ? 18.277 3.354 -36.677 1.00 83.19 95 CYS A CA 1
ATOM 776 C C . CYS A 1 95 ? 18.579 3.028 -38.152 1.00 83.19 95 CYS A C 1
ATOM 778 O O . CYS A 1 95 ? 17.685 2.960 -38.994 1.00 83.19 95 CYS A O 1
ATOM 780 N N . LYS A 1 96 ? 19.851 2.736 -38.457 1.00 84.00 96 LYS A N 1
ATOM 781 C CA . LYS A 1 96 ? 20.287 2.191 -39.756 1.00 84.00 96 LYS A CA 1
ATOM 782 C C . LYS A 1 96 ? 20.120 0.664 -39.787 1.00 84.00 96 LYS A C 1
ATOM 784 O O . LYS A 1 96 ? 20.302 0.003 -38.768 1.00 84.00 96 LYS A O 1
ATOM 789 N N . SER A 1 97 ? 19.860 0.093 -40.967 1.00 77.12 97 SER A N 1
ATOM 790 C CA . SER A 1 97 ? 19.526 -1.335 -41.157 1.00 77.12 97 SER A CA 1
ATOM 791 C C . SER A 1 97 ? 20.508 -2.323 -40.508 1.00 77.12 97 SER A C 1
ATOM 793 O O . SER A 1 97 ? 20.072 -3.296 -39.898 1.00 77.12 97 SER A O 1
ATOM 795 N N . HIS A 1 98 ? 21.815 -2.055 -40.573 1.00 82.12 98 HIS A N 1
ATOM 796 C CA . HIS A 1 98 ? 22.851 -2.934 -40.016 1.00 82.12 98 HIS A CA 1
ATOM 797 C C . HIS A 1 98 ? 22.870 -3.001 -38.476 1.00 82.12 98 HIS A C 1
ATOM 799 O O . HIS A 1 98 ? 23.395 -3.963 -37.928 1.00 82.12 98 HIS A O 1
ATOM 805 N N . ASN A 1 99 ? 22.262 -2.038 -37.770 1.00 88.44 99 ASN A N 1
ATOM 806 C CA . ASN A 1 99 ? 22.214 -2.008 -36.298 1.00 88.44 99 ASN A CA 1
ATOM 807 C C . ASN A 1 99 ? 20.881 -2.504 -35.721 1.00 88.44 99 ASN A C 1
ATOM 809 O O . ASN A 1 99 ? 20.726 -2.605 -34.503 1.00 88.44 99 ASN A O 1
ATOM 813 N N . LEU A 1 100 ? 19.912 -2.833 -36.579 1.00 90.44 100 LEU A N 1
ATOM 814 C CA . LEU A 1 100 ? 18.540 -3.114 -36.163 1.00 90.44 100 LEU A CA 1
ATOM 815 C C . LEU A 1 100 ? 18.426 -4.359 -35.269 1.00 90.44 100 LEU A C 1
ATOM 817 O O . LEU A 1 100 ? 17.645 -4.359 -34.319 1.00 90.44 100 LEU A O 1
ATOM 821 N N . ALA A 1 101 ? 19.196 -5.414 -35.552 1.00 90.62 101 ALA A N 1
ATOM 822 C CA . ALA A 1 101 ? 19.157 -6.659 -34.779 1.00 90.62 101 ALA A CA 1
ATOM 823 C C . ALA A 1 101 ? 19.683 -6.468 -33.346 1.00 90.62 101 ALA A C 1
ATOM 825 O O . ALA A 1 101 ? 19.043 -6.893 -32.381 1.00 90.62 101 ALA A O 1
ATOM 826 N N . VAL A 1 102 ? 20.812 -5.768 -33.204 1.00 93.19 102 VAL A N 1
ATOM 827 C CA . VAL A 1 102 ? 21.402 -5.437 -31.899 1.00 93.19 102 VAL A CA 1
ATOM 828 C C . VAL A 1 102 ? 20.473 -4.505 -31.124 1.00 93.19 102 VAL A C 1
ATOM 830 O O . VAL A 1 102 ? 20.172 -4.769 -29.964 1.00 93.19 102 VAL A O 1
ATOM 833 N N . LEU A 1 103 ? 19.927 -3.475 -31.783 1.00 93.62 103 LEU A N 1
ATOM 834 C CA . LEU A 1 103 ? 18.973 -2.556 -31.163 1.00 93.62 103 LEU A CA 1
ATOM 835 C C . LEU A 1 103 ? 17.745 -3.295 -30.615 1.00 93.62 103 LEU A C 1
ATOM 837 O O . LEU A 1 103 ? 17.384 -3.086 -29.462 1.00 93.62 103 LEU A O 1
ATOM 841 N N . LYS A 1 104 ? 17.120 -4.181 -31.401 1.00 92.31 104 LYS A N 1
ATOM 842 C CA . LYS A 1 104 ? 15.959 -4.967 -30.946 1.00 92.31 104 LYS A CA 1
ATOM 843 C C . LYS A 1 104 ? 16.294 -5.870 -29.758 1.00 92.31 104 LYS A C 1
ATOM 845 O O . LYS A 1 104 ? 15.473 -6.011 -28.856 1.00 92.31 104 LYS A O 1
ATOM 850 N N . THR A 1 105 ? 17.490 -6.456 -29.748 1.00 94.50 105 THR A N 1
ATOM 851 C CA . THR A 1 105 ? 17.961 -7.287 -28.630 1.00 94.50 105 THR A CA 1
ATOM 852 C C . THR A 1 105 ? 18.106 -6.451 -27.357 1.00 94.50 105 THR A C 1
ATOM 854 O O . THR A 1 105 ? 17.583 -6.835 -26.314 1.00 94.50 105 THR A O 1
ATOM 857 N N . ASN A 1 106 ? 18.708 -5.262 -27.460 1.00 94.38 106 ASN A N 1
ATOM 858 C CA . ASN A 1 106 ? 18.836 -4.331 -26.337 1.00 94.38 106 ASN A CA 1
ATOM 859 C C . ASN A 1 106 ? 17.470 -3.842 -25.838 1.00 94.38 106 ASN A C 1
ATOM 861 O O . ASN A 1 106 ? 17.224 -3.854 -24.639 1.00 94.38 106 ASN A O 1
ATOM 865 N N . GLN A 1 107 ? 16.547 -3.484 -26.738 1.00 95.69 107 GLN A N 1
ATOM 866 C CA . GLN A 1 107 ? 15.188 -3.065 -26.369 1.00 95.69 107 GLN A CA 1
ATOM 867 C C . GLN A 1 107 ? 14.432 -4.160 -25.610 1.00 95.69 107 GLN A C 1
ATOM 869 O O . GLN A 1 107 ? 13.726 -3.879 -24.640 1.00 95.69 107 GLN A O 1
ATOM 874 N N . ARG A 1 108 ? 14.599 -5.420 -26.023 1.00 95.44 108 ARG A N 1
ATOM 875 C CA . ARG A 1 108 ? 14.012 -6.558 -25.317 1.00 95.44 108 ARG A CA 1
ATOM 876 C C . ARG A 1 108 ? 14.605 -6.703 -23.915 1.00 95.44 108 ARG A C 1
ATOM 878 O O . ARG A 1 108 ? 13.841 -6.773 -22.959 1.00 95.44 108 ARG A O 1
ATOM 885 N N . ALA A 1 109 ? 15.931 -6.666 -23.793 1.00 97.25 109 ALA A N 1
ATOM 886 C CA . ALA A 1 109 ? 16.613 -6.745 -22.502 1.00 97.25 109 ALA A CA 1
ATOM 887 C C . ALA A 1 109 ? 16.221 -5.589 -21.560 1.00 97.25 109 ALA A C 1
ATOM 889 O O . ALA A 1 109 ? 15.962 -5.813 -20.382 1.00 97.25 109 ALA A O 1
ATOM 890 N N . GLU A 1 110 ? 16.107 -4.360 -22.074 1.00 97.25 110 GLU A N 1
ATOM 891 C CA . GLU A 1 110 ? 15.630 -3.200 -21.308 1.00 97.25 110 GLU A CA 1
ATOM 892 C C . GLU A 1 110 ? 14.182 -3.370 -20.832 1.00 97.25 110 GLU A C 1
ATOM 894 O O . GLU A 1 110 ? 13.858 -2.998 -19.704 1.00 97.25 110 GLU A O 1
ATOM 899 N N . THR A 1 111 ? 13.314 -3.940 -21.672 1.00 97.31 111 THR A N 1
ATOM 900 C CA . THR A 1 111 ? 11.919 -4.223 -21.302 1.00 97.31 111 THR A CA 1
ATOM 901 C C . THR A 1 111 ? 11.851 -5.258 -20.184 1.00 97.31 111 THR A C 1
ATOM 903 O O . THR A 1 111 ? 11.188 -5.026 -19.176 1.00 97.31 111 THR A O 1
ATOM 906 N N . GLU A 1 112 ? 12.587 -6.362 -20.324 1.00 97.94 112 GLU A N 1
ATOM 907 C CA . GLU A 1 112 ? 12.652 -7.432 -19.324 1.00 97.94 112 GLU A CA 1
ATOM 908 C C . GLU A 1 112 ? 13.229 -6.921 -17.992 1.00 97.94 112 GLU A C 1
ATOM 910 O O . GLU A 1 112 ? 12.676 -7.197 -16.925 1.00 97.94 112 GLU A O 1
ATOM 915 N N . ALA A 1 113 ? 14.282 -6.100 -18.040 1.00 98.06 113 ALA A N 1
ATOM 916 C CA . ALA A 1 113 ? 14.863 -5.474 -16.855 1.00 98.06 113 ALA A CA 1
ATOM 917 C C . ALA A 1 113 ? 13.882 -4.513 -16.161 1.00 98.06 113 ALA A C 1
ATOM 919 O O . ALA A 1 113 ? 13.775 -4.520 -14.931 1.00 98.06 113 ALA A O 1
ATOM 920 N N . LEU A 1 114 ? 13.143 -3.700 -16.927 1.00 98.12 114 LEU A N 1
ATOM 921 C CA . LEU A 1 114 ? 12.128 -2.806 -16.369 1.00 98.12 114 LEU A CA 1
ATOM 922 C C . LEU A 1 114 ? 10.975 -3.592 -15.738 1.00 98.12 114 LEU A C 1
ATOM 924 O O . LEU A 1 114 ? 10.541 -3.241 -14.643 1.00 98.12 114 LEU A O 1
ATOM 928 N N . ASP A 1 115 ? 10.489 -4.646 -16.392 1.00 97.69 115 ASP A N 1
ATOM 929 C CA . ASP A 1 115 ? 9.413 -5.483 -15.859 1.00 97.69 115 ASP A CA 1
ATOM 930 C C . ASP A 1 115 ? 9.825 -6.175 -14.557 1.00 97.69 115 ASP A C 1
ATOM 932 O O . ASP A 1 115 ? 9.045 -6.195 -13.600 1.00 97.69 115 ASP A O 1
ATOM 936 N N . GLN A 1 116 ? 11.064 -6.669 -14.478 1.00 98.25 116 GLN A N 1
ATOM 937 C CA . GLN A 1 116 ? 11.593 -7.253 -13.250 1.00 98.25 116 GLN A CA 1
ATOM 938 C C . GLN A 1 116 ? 11.693 -6.213 -12.127 1.00 98.25 116 GLN A C 1
ATOM 940 O O . GLN A 1 116 ? 11.288 -6.496 -10.999 1.00 98.25 116 GLN A O 1
ATOM 945 N N . ARG A 1 117 ? 12.170 -4.997 -12.430 1.00 98.06 117 ARG A N 1
ATOM 946 C CA . ARG A 1 117 ? 12.248 -3.909 -11.445 1.00 98.06 117 ARG A CA 1
ATOM 947 C C . ARG A 1 117 ? 10.867 -3.501 -10.933 1.00 98.06 117 ARG A C 1
ATOM 949 O O . ARG A 1 117 ? 10.670 -3.410 -9.729 1.00 98.06 117 ARG A O 1
ATOM 956 N N . VAL A 1 118 ? 9.904 -3.315 -11.836 1.00 97.94 118 VAL A N 1
ATOM 957 C CA . VAL A 1 118 ? 8.508 -2.986 -11.500 1.00 97.94 118 VAL A CA 1
ATOM 958 C C . VAL A 1 118 ? 7.898 -4.051 -10.591 1.00 97.94 118 VAL A C 1
ATOM 960 O O . VAL A 1 118 ? 7.252 -3.721 -9.599 1.00 97.94 118 VAL A O 1
ATOM 963 N N . LYS A 1 119 ? 8.119 -5.333 -10.903 1.00 97.25 119 LYS A N 1
ATOM 964 C CA . LYS A 1 119 ? 7.619 -6.450 -10.097 1.00 97.25 119 LYS A CA 1
ATOM 965 C C . LYS A 1 119 ? 8.224 -6.460 -8.692 1.00 97.25 119 LYS A C 1
ATOM 967 O O . LYS A 1 119 ? 7.502 -6.693 -7.728 1.00 97.25 119 LYS A O 1
ATOM 972 N N . GLU A 1 120 ? 9.524 -6.209 -8.584 1.00 97.88 120 GLU A N 1
ATOM 973 C CA . GLU A 1 120 ? 10.229 -6.167 -7.303 1.00 97.88 120 GLU A CA 1
ATOM 974 C C . GLU A 1 120 ? 9.777 -4.982 -6.441 1.00 97.88 120 GLU A C 1
ATOM 976 O O . GLU A 1 120 ? 9.413 -5.162 -5.282 1.00 97.88 120 GLU A O 1
ATOM 981 N N . GLU A 1 121 ? 9.709 -3.782 -7.021 1.00 97.06 121 GLU A N 1
ATOM 982 C CA . GLU A 1 121 ? 9.210 -2.586 -6.333 1.00 97.06 121 GLU A CA 1
ATOM 983 C C . GLU A 1 121 ? 7.757 -2.768 -5.871 1.00 97.06 121 GLU A C 1
ATOM 985 O O . GLU A 1 121 ? 7.410 -2.383 -4.754 1.00 97.06 121 GLU A O 1
ATOM 990 N N . GLN A 1 122 ? 6.914 -3.407 -6.692 1.00 93.81 122 GLN A N 1
ATOM 991 C CA . GLN A 1 122 ? 5.542 -3.731 -6.308 1.00 93.81 122 GLN A CA 1
ATOM 992 C C . GLN A 1 122 ? 5.494 -4.709 -5.132 1.00 93.81 122 GLN A C 1
ATOM 994 O O . GLN A 1 122 ? 4.710 -4.507 -4.207 1.00 93.81 122 GLN A O 1
ATOM 999 N N . ARG A 1 123 ? 6.331 -5.753 -5.155 1.00 94.88 123 ARG A N 1
ATOM 1000 C CA . ARG A 1 123 ? 6.418 -6.724 -4.060 1.00 94.88 123 ARG A CA 1
ATOM 1001 C C . ARG A 1 123 ? 6.830 -6.040 -2.760 1.00 94.88 123 ARG A C 1
ATOM 1003 O O . ARG A 1 123 ? 6.158 -6.222 -1.753 1.00 94.88 123 ARG A O 1
ATOM 1010 N N . MET A 1 124 ? 7.883 -5.226 -2.798 1.00 94.31 124 MET A N 1
ATOM 1011 C CA . MET A 1 124 ? 8.366 -4.503 -1.620 1.00 94.31 124 MET A CA 1
ATOM 1012 C C . MET A 1 124 ? 7.313 -3.542 -1.059 1.00 94.31 124 MET A C 1
ATOM 1014 O O . MET A 1 124 ? 7.155 -3.438 0.155 1.00 94.31 124 MET A O 1
ATOM 1018 N N . MET A 1 125 ? 6.566 -2.851 -1.928 1.00 93.00 125 MET A N 1
ATOM 1019 C CA . MET A 1 125 ? 5.452 -2.003 -1.499 1.00 93.00 125 MET A CA 1
ATOM 1020 C C . MET A 1 125 ? 4.350 -2.824 -0.825 1.00 93.00 125 MET A C 1
ATOM 1022 O O . MET A 1 125 ? 3.866 -2.434 0.233 1.00 93.00 125 MET A O 1
ATOM 1026 N N . ASP A 1 126 ? 3.965 -3.959 -1.405 1.00 82.50 126 ASP A N 1
ATOM 1027 C CA . ASP A 1 126 ? 2.913 -4.811 -0.848 1.00 82.50 126 ASP A CA 1
ATOM 1028 C C . ASP A 1 126 ? 3.336 -5.408 0.511 1.00 82.50 126 ASP A C 1
ATOM 1030 O O . ASP A 1 126 ? 2.548 -5.401 1.456 1.00 82.50 126 ASP A O 1
ATOM 1034 N N . GLU A 1 127 ? 4.591 -5.844 0.650 1.00 84.56 127 GLU A N 1
ATOM 1035 C CA . GLU A 1 127 ? 5.163 -6.300 1.927 1.00 84.56 127 GLU A CA 1
ATOM 1036 C C . GLU A 1 127 ? 5.172 -5.184 2.979 1.00 84.56 127 GLU A C 1
ATOM 1038 O O . GLU A 1 127 ? 4.772 -5.406 4.124 1.00 84.56 127 GLU A O 1
ATOM 1043 N N . LYS A 1 128 ? 5.560 -3.966 2.584 1.00 88.62 128 LYS A N 1
ATOM 1044 C CA . LYS A 1 128 ? 5.531 -2.788 3.455 1.00 88.62 128 LYS A CA 1
ATOM 1045 C C . LYS A 1 128 ? 4.111 -2.465 3.927 1.00 88.62 128 LYS A C 1
ATOM 1047 O O . LYS A 1 128 ? 3.917 -2.216 5.112 1.00 88.62 128 LYS A O 1
ATOM 1052 N N . VAL A 1 129 ? 3.125 -2.481 3.027 1.00 81.56 129 VAL A N 1
ATOM 1053 C CA . VAL A 1 129 ? 1.713 -2.227 3.366 1.00 81.56 129 VAL A CA 1
ATOM 1054 C C . VAL A 1 129 ? 1.232 -3.222 4.420 1.00 81.56 129 VAL A C 1
ATOM 1056 O O . VAL A 1 129 ? 0.632 -2.808 5.408 1.00 81.56 129 VAL A O 1
ATOM 1059 N N . VAL A 1 130 ? 1.528 -4.513 4.242 1.00 80.25 130 VAL A N 1
ATOM 1060 C CA . VAL A 1 130 ? 1.147 -5.553 5.209 1.00 80.25 130 VAL A CA 1
ATOM 1061 C C . VAL A 1 130 ? 1.813 -5.315 6.562 1.00 80.25 130 VAL A C 1
ATOM 1063 O O . VAL A 1 130 ? 1.123 -5.293 7.577 1.00 80.25 130 VAL A O 1
ATOM 1066 N N . ALA A 1 131 ? 3.125 -5.069 6.583 1.00 78.81 131 ALA A N 1
ATOM 1067 C CA . ALA A 1 131 ? 3.851 -4.828 7.827 1.00 78.81 131 ALA A CA 1
ATOM 1068 C C . ALA A 1 131 ? 3.332 -3.590 8.582 1.00 78.81 131 ALA A C 1
ATOM 1070 O O . ALA A 1 131 ? 3.185 -3.627 9.804 1.00 78.81 131 ALA A O 1
ATOM 1071 N N . GLU A 1 132 ? 3.016 -2.502 7.871 1.00 82.06 132 GLU A N 1
ATOM 1072 C CA . GLU A 1 132 ? 2.434 -1.307 8.489 1.00 82.06 132 GLU A CA 1
ATOM 1073 C C . GLU A 1 132 ? 1.019 -1.563 9.024 1.00 82.06 132 GLU A C 1
ATOM 1075 O O . GLU A 1 132 ? 0.699 -1.103 10.120 1.00 82.06 132 GLU A O 1
ATOM 1080 N N . MET A 1 133 ? 0.184 -2.320 8.304 1.00 77.94 133 MET A N 1
ATOM 1081 C CA . MET A 1 133 ? -1.148 -2.703 8.788 1.00 77.94 133 MET A CA 1
ATOM 1082 C C . MET A 1 133 ? -1.070 -3.576 10.046 1.00 77.94 133 MET A C 1
ATOM 1084 O O . MET A 1 133 ? -1.777 -3.303 11.015 1.00 77.94 133 MET A O 1
ATOM 1088 N N . ASP A 1 134 ? -0.187 -4.574 10.065 1.00 75.00 134 ASP A N 1
ATOM 1089 C CA . ASP A 1 134 ? 0.008 -5.457 11.219 1.00 75.00 134 ASP A CA 1
ATOM 1090 C C . ASP A 1 134 ? 0.483 -4.669 12.449 1.00 75.00 134 ASP A C 1
ATOM 1092 O O . ASP A 1 134 ? -0.047 -4.838 13.550 1.00 75.00 134 ASP A O 1
ATOM 1096 N N . GLN A 1 135 ? 1.428 -3.742 12.265 1.00 79.19 135 GLN A N 1
ATOM 1097 C CA . GLN A 1 135 ? 1.874 -2.866 13.347 1.00 79.19 135 GLN A CA 1
ATOM 1098 C C . GLN A 1 135 ? 0.728 -1.991 13.875 1.00 79.19 135 GLN A C 1
ATOM 1100 O O . GLN A 1 135 ? 0.607 -1.800 15.083 1.00 79.19 135 GLN A O 1
ATOM 1105 N N . LYS A 1 136 ? -0.152 -1.487 13.000 1.00 78.31 136 LYS A N 1
ATOM 1106 C CA . LYS A 1 136 ? -1.302 -0.675 13.425 1.00 78.31 136 LYS A CA 1
ATOM 1107 C C . LYS A 1 136 ? -2.312 -1.469 14.243 1.00 78.31 136 LYS A C 1
ATOM 1109 O O . LYS A 1 136 ? -2.851 -0.919 15.200 1.00 78.31 136 LYS A O 1
ATOM 1114 N N . VAL A 1 137 ? -2.517 -2.749 13.932 1.00 74.25 137 VAL A N 1
ATOM 1115 C CA . VAL A 1 137 ? -3.338 -3.639 14.768 1.00 74.25 137 VAL A CA 1
ATOM 1116 C C . VAL A 1 137 ? -2.753 -3.750 16.170 1.00 74.25 137 VAL A C 1
ATOM 1118 O O . VAL A 1 137 ? -3.485 -3.614 17.148 1.00 74.25 137 VAL A O 1
ATOM 1121 N N . LEU A 1 138 ? -1.439 -3.960 16.279 1.00 72.31 138 LEU A N 1
ATOM 1122 C CA . LEU A 1 138 ? -0.767 -4.041 17.577 1.00 72.31 138 LEU A CA 1
ATOM 1123 C C . LEU A 1 138 ? -0.907 -2.735 18.367 1.00 72.31 138 LEU A C 1
ATOM 1125 O O . LEU A 1 138 ? -1.250 -2.771 19.549 1.00 72.31 138 LEU A O 1
ATOM 1129 N N . ASP A 1 139 ? -0.699 -1.590 17.711 1.00 80.38 139 ASP A N 1
ATOM 1130 C CA . ASP A 1 139 ? -0.831 -0.269 18.331 1.00 80.38 139 ASP A CA 1
ATOM 1131 C C . ASP A 1 139 ? -2.259 -0.047 18.866 1.00 80.38 139 ASP A C 1
ATOM 1133 O O . ASP A 1 139 ? -2.434 0.347 20.018 1.00 80.38 139 ASP A O 1
ATOM 1137 N N . GLN A 1 140 ? -3.285 -0.349 18.058 1.00 75.12 140 GLN A N 1
ATOM 1138 C CA . GLN A 1 140 ? -4.695 -0.203 18.439 1.00 75.12 140 GLN A CA 1
ATOM 1139 C C . GLN A 1 140 ? -5.074 -1.118 19.608 1.00 75.12 140 GLN A C 1
ATOM 1141 O O . GLN A 1 140 ? -5.723 -0.665 20.552 1.00 75.12 140 GLN A O 1
ATOM 1146 N N . GLN A 1 141 ? -4.638 -2.383 19.585 1.00 69.56 141 GLN A N 1
ATOM 1147 C CA . GLN A 1 141 ? -4.858 -3.312 20.698 1.00 69.56 141 GLN A CA 1
ATOM 1148 C C . GLN A 1 141 ? -4.196 -2.807 21.989 1.00 69.56 141 GLN A C 1
ATOM 1150 O O . GLN A 1 141 ? -4.810 -2.860 23.052 1.00 69.56 141 GLN A O 1
ATOM 1155 N N . ASN A 1 142 ? -2.980 -2.259 21.897 1.00 75.00 142 ASN A N 1
ATOM 1156 C CA . ASN A 1 142 ? -2.271 -1.687 23.041 1.00 75.00 142 ASN A CA 1
ATOM 1157 C C . ASN A 1 142 ? -2.979 -0.441 23.601 1.00 75.00 142 ASN A C 1
ATOM 1159 O O . ASN A 1 142 ? -3.074 -0.276 24.816 1.00 75.00 142 ASN A O 1
ATOM 1163 N N . THR A 1 143 ? -3.503 0.431 22.733 1.00 76.12 143 THR A N 1
ATOM 1164 C CA . THR A 1 143 ? -4.290 1.595 23.161 1.00 76.12 143 THR A CA 1
ATOM 1165 C C . THR A 1 143 ? -5.567 1.173 23.886 1.00 76.12 143 THR A C 1
ATOM 1167 O O . THR A 1 143 ? -5.881 1.757 24.920 1.00 76.12 143 THR A O 1
ATOM 1170 N N . LEU A 1 144 ? -6.270 0.147 23.396 1.00 70.38 144 LEU A N 1
ATOM 1171 C CA . LEU A 1 144 ? -7.482 -0.374 24.039 1.00 70.38 144 LEU A CA 1
ATOM 1172 C C . LEU A 1 144 ? -7.191 -1.032 25.397 1.00 70.38 144 LEU A C 1
ATOM 1174 O O . LEU A 1 144 ? -7.939 -0.813 26.348 1.00 70.38 144 LEU A O 1
ATOM 1178 N N . GLU A 1 145 ? -6.084 -1.768 25.517 1.00 68.62 145 GLU A N 1
ATOM 1179 C CA . GLU A 1 145 ? -5.638 -2.340 26.795 1.00 68.62 145 GLU A CA 1
ATOM 1180 C C . GLU A 1 145 ? -5.296 -1.239 27.812 1.00 68.62 145 GLU A C 1
ATOM 1182 O O . GLU A 1 145 ? -5.783 -1.256 28.942 1.00 68.62 145 GLU A O 1
ATOM 1187 N N . LYS A 1 146 ? -4.516 -0.229 27.403 1.00 75.06 146 LYS A N 1
ATOM 1188 C CA . LYS A 1 146 ? -4.149 0.912 28.262 1.00 75.06 146 LYS A CA 1
ATOM 1189 C C . LYS A 1 146 ? -5.342 1.766 28.676 1.00 75.06 146 LYS A C 1
ATOM 1191 O O . LYS A 1 146 ? -5.322 2.343 29.758 1.00 75.06 146 LYS A O 1
ATOM 1196 N N . ALA A 1 147 ? -6.356 1.856 27.821 1.00 67.06 147 ALA A N 1
ATOM 1197 C CA . ALA A 1 147 ? -7.609 2.532 28.124 1.00 67.06 147 ALA A CA 1
ATOM 1198 C C . ALA A 1 147 ? -8.492 1.748 29.112 1.00 67.06 147 ALA A C 1
ATOM 1200 O O . ALA A 1 147 ? -9.533 2.255 29.519 1.00 67.06 147 ALA A O 1
ATOM 1201 N N . GLY A 1 148 ? -8.094 0.531 29.507 1.00 61.03 148 GLY A N 1
ATOM 1202 C CA . GLY A 1 148 ? -8.828 -0.273 30.479 1.00 61.03 148 GLY A CA 1
ATOM 1203 C C . GLY A 1 148 ? -10.164 -0.792 29.949 1.00 61.03 148 GLY A C 1
ATOM 1204 O O . GLY A 1 148 ? -11.074 -1.037 30.740 1.00 61.03 148 GLY A O 1
ATOM 1205 N N . VAL A 1 149 ? -10.304 -0.952 28.625 1.00 59.56 149 VAL A N 1
ATOM 1206 C CA . VAL A 1 149 ? -11.536 -1.466 28.011 1.00 59.56 149 VAL A CA 1
A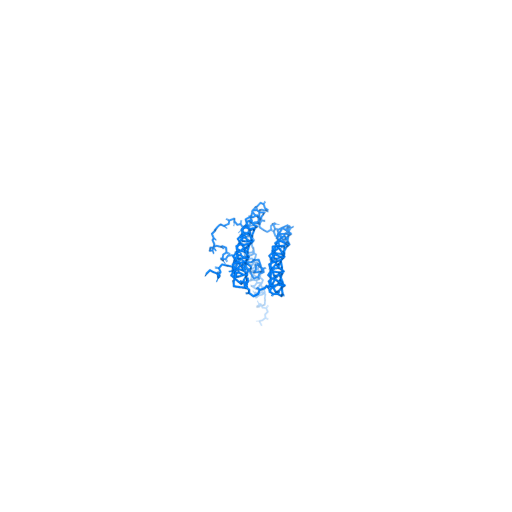TOM 1207 C C . VAL A 1 149 ? -11.752 -2.913 28.467 1.00 59.56 149 VAL A C 1
ATOM 1209 O O . VAL A 1 149 ? -11.086 -3.837 27.996 1.00 59.56 149 VAL A O 1
ATOM 1212 N N . GLN A 1 150 ? -12.673 -3.117 29.414 1.00 45.28 150 GLN A N 1
ATOM 1213 C CA . GLN A 1 150 ? -12.945 -4.437 29.983 1.00 45.28 150 GLN A CA 1
ATOM 1214 C C . GLN A 1 150 ? -13.411 -5.433 28.916 1.00 45.28 150 GLN A C 1
ATOM 1216 O O . GLN A 1 150 ? -14.252 -5.123 28.074 1.00 45.28 150 GLN A O 1
ATOM 1221 N N . GLY A 1 151 ? -12.859 -6.649 28.966 1.00 50.94 151 GLY A N 1
ATOM 1222 C CA . GLY A 1 151 ? -13.135 -7.714 27.998 1.00 50.94 151 GLY A CA 1
ATOM 1223 C C . GLY A 1 151 ? -12.284 -7.659 26.724 1.00 50.94 151 GLY A C 1
ATOM 1224 O O . GLY A 1 151 ? -12.390 -8.567 25.900 1.00 50.94 151 GLY A O 1
ATOM 1225 N N . PHE A 1 152 ? -11.421 -6.648 26.565 1.00 52.28 152 PHE A N 1
ATOM 1226 C CA . PHE A 1 152 ? -10.423 -6.604 25.498 1.00 52.28 152 PHE A CA 1
ATOM 1227 C C . PHE A 1 152 ? -9.080 -7.142 26.005 1.00 52.28 152 PHE A C 1
ATOM 1229 O O . PHE A 1 152 ? -8.553 -6.675 27.011 1.00 52.28 152 PHE A O 1
ATOM 1236 N N . TYR A 1 153 ? -8.516 -8.120 25.299 1.00 51.59 153 TYR A N 1
ATOM 1237 C CA . TYR A 1 153 ? -7.202 -8.689 25.601 1.00 51.59 153 TYR A CA 1
ATOM 1238 C C . TYR A 1 153 ? -6.358 -8.680 24.332 1.00 51.59 153 TYR A C 1
ATOM 1240 O O . TYR A 1 153 ? -6.857 -9.022 23.255 1.00 51.59 153 TYR A O 1
ATOM 1248 N N . ILE A 1 154 ? -5.079 -8.316 24.450 1.00 53.56 154 ILE A N 1
ATOM 1249 C CA . ILE A 1 154 ? -4.131 -8.442 23.340 1.00 53.56 154 ILE A CA 1
ATOM 1250 C C . ILE A 1 154 ? -4.073 -9.917 22.934 1.00 53.56 154 ILE A C 1
ATOM 1252 O O . ILE A 1 154 ? -3.818 -10.792 23.762 1.00 53.56 154 ILE A O 1
ATOM 1256 N N . THR A 1 155 ? -4.305 -10.206 21.654 1.00 48.62 155 THR A N 1
ATOM 1257 C CA . THR A 1 155 ? -4.217 -11.571 21.129 1.00 48.62 155 THR A CA 1
ATOM 1258 C C . THR A 1 155 ? -3.384 -11.608 19.861 1.00 48.62 155 THR A C 1
ATOM 1260 O O . THR A 1 155 ? -3.643 -10.905 18.887 1.00 48.62 155 THR A O 1
ATOM 1263 N N . THR A 1 156 ? -2.378 -12.477 19.868 1.00 52.88 156 THR A N 1
ATOM 1264 C CA . THR A 1 156 ? -1.555 -12.816 18.701 1.00 52.88 156 THR A CA 1
ATOM 1265 C C . THR A 1 156 ? -2.064 -14.073 17.989 1.00 52.88 156 THR A C 1
ATOM 1267 O O . THR A 1 156 ? -1.465 -14.512 17.007 1.00 52.88 156 THR A O 1
ATOM 1270 N N . ASN A 1 157 ? -3.167 -14.674 18.463 1.00 48.72 157 ASN A N 1
ATOM 1271 C CA . ASN A 1 157 ? -3.714 -15.903 17.900 1.00 48.72 157 ASN A CA 1
ATOM 1272 C C . ASN A 1 157 ? -4.666 -15.598 16.723 1.00 48.72 157 ASN A C 1
ATOM 1274 O O . ASN A 1 157 ? -5.774 -15.106 16.958 1.00 48.72 157 ASN A O 1
ATOM 1278 N N . PRO A 1 158 ? -4.314 -15.978 15.477 1.00 53.16 158 PRO A N 1
ATOM 1279 C CA . PRO A 1 158 ? -5.104 -15.660 14.287 1.00 53.16 158 PRO A CA 1
ATOM 1280 C C . PRO A 1 158 ? -6.523 -16.253 14.297 1.00 53.16 158 PRO A C 1
ATOM 1282 O O . PRO A 1 158 ? -7.400 -15.730 13.613 1.00 53.16 158 PRO A O 1
ATOM 1285 N N . GLN A 1 159 ? -6.785 -17.319 15.064 1.00 42.81 159 GLN A N 1
ATOM 1286 C CA . GLN A 1 159 ? -8.128 -17.905 15.168 1.00 42.81 159 GLN A CA 1
ATOM 1287 C C . GLN A 1 159 ? -9.045 -17.151 16.141 1.00 42.81 159 GLN A C 1
ATOM 1289 O O . GLN A 1 159 ? -10.255 -17.098 15.931 1.00 42.81 159 GLN A O 1
ATOM 1294 N N . VAL A 1 160 ? -8.481 -16.511 17.169 1.00 45.28 160 VAL A N 1
ATOM 1295 C CA . VAL A 1 160 ? -9.244 -15.676 18.115 1.00 45.28 160 VAL A CA 1
ATOM 1296 C C . VAL A 1 160 ? -9.584 -14.327 17.477 1.00 45.28 160 VAL A C 1
ATOM 1298 O O . VAL A 1 160 ? -10.696 -13.830 17.641 1.00 45.28 160 VAL A O 1
ATOM 1301 N N . THR A 1 161 ? -8.680 -13.793 16.650 1.00 49.41 161 THR A N 1
ATOM 1302 C CA . THR A 1 161 ? -8.928 -12.628 15.785 1.00 49.41 161 THR A CA 1
ATOM 1303 C C . THR A 1 161 ? -10.125 -12.854 14.846 1.00 49.41 161 THR A C 1
ATOM 1305 O O . THR A 1 161 ? -10.936 -11.956 14.642 1.00 49.41 161 THR A O 1
ATOM 1308 N N . LEU A 1 162 ? -10.278 -14.077 14.323 1.00 38.94 162 LEU A N 1
ATOM 1309 C CA . LEU A 1 162 ? -11.421 -14.508 13.507 1.00 38.94 162 LEU A CA 1
ATOM 1310 C C . LEU A 1 162 ? -12.716 -14.677 14.324 1.00 38.94 162 LEU A C 1
ATOM 1312 O O . LEU A 1 162 ? -13.784 -14.290 13.860 1.00 38.94 162 LEU A O 1
ATOM 1316 N N . ALA A 1 163 ? -12.653 -15.215 15.542 1.00 34.84 163 ALA A N 1
ATOM 1317 C CA . ALA A 1 163 ? -13.841 -15.409 16.381 1.00 34.84 163 ALA A CA 1
ATOM 1318 C C . ALA A 1 163 ? -14.462 -14.079 16.855 1.00 34.84 163 ALA A C 1
ATOM 1320 O O . ALA A 1 163 ? -15.683 -13.931 16.837 1.00 34.84 163 ALA A O 1
ATOM 1321 N N . LEU A 1 164 ? -13.632 -13.084 17.192 1.00 44.06 164 LEU A N 1
ATOM 1322 C CA . LEU A 1 164 ? -14.081 -11.720 17.505 1.00 44.06 164 LEU A CA 1
ATOM 1323 C C . LEU A 1 164 ? -14.686 -10.998 16.281 1.00 44.06 164 LEU A C 1
ATOM 1325 O O . LEU A 1 164 ? -15.531 -10.122 16.443 1.00 44.06 164 LEU A O 1
ATOM 1329 N N . SER A 1 165 ? -14.319 -11.397 15.054 1.00 38.62 165 SER A N 1
ATOM 1330 C CA . SER A 1 165 ? -14.851 -10.819 13.80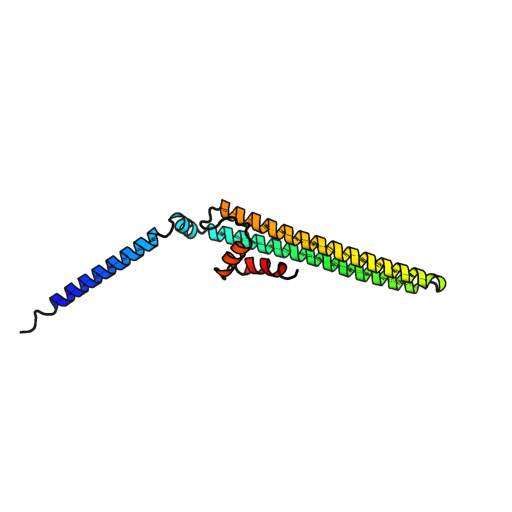6 1.00 38.62 165 SER A CA 1
ATOM 1331 C C . SER A 1 165 ? -16.286 -11.251 13.455 1.00 38.62 165 SER A C 1
ATOM 1333 O O . SER A 1 165 ? -16.933 -10.609 12.629 1.00 38.62 165 SER A O 1
ATOM 1335 N N . LEU A 1 166 ? -16.801 -12.320 14.080 1.00 35.06 166 LEU A N 1
ATOM 1336 C CA . LEU A 1 166 ? -18.096 -12.931 13.745 1.00 35.06 166 LEU A CA 1
ATOM 1337 C C . LEU A 1 166 ? -19.248 -12.533 14.686 1.00 35.06 166 LEU A C 1
ATOM 1339 O O . LEU A 1 166 ? -20.406 -12.759 14.344 1.00 35.06 166 LEU A O 1
ATOM 1343 N N . SER A 1 167 ? -18.970 -11.929 15.846 1.00 32.44 167 SER A N 1
ATOM 1344 C CA . SER A 1 167 ? -19.982 -11.628 16.875 1.00 32.44 167 SER A CA 1
ATOM 1345 C C . SER A 1 167 ? -20.481 -10.176 16.898 1.00 32.44 167 SER A C 1
ATOM 1347 O O . SER A 1 167 ? -21.438 -9.880 17.612 1.00 32.44 167 SER A O 1
ATOM 1349 N N . GLN A 1 168 ? -19.899 -9.262 16.107 1.00 37.41 168 GLN A N 1
ATOM 1350 C CA . GLN A 1 168 ? -20.330 -7.857 16.041 1.00 37.41 168 GLN A CA 1
ATOM 1351 C C . GLN A 1 168 ? -20.359 -7.314 14.597 1.00 37.41 168 GLN A C 1
ATOM 1353 O O . GLN A 1 168 ? -19.319 -6.950 14.046 1.00 37.41 168 GLN A O 1
ATOM 1358 N N . PRO A 1 169 ? -21.550 -7.151 13.981 1.00 36.53 169 PRO A N 1
ATOM 1359 C CA . PRO A 1 169 ? -21.684 -6.701 12.591 1.00 36.53 169 PRO A CA 1
ATOM 1360 C C . PRO A 1 169 ? -21.224 -5.260 12.322 1.00 36.53 169 PRO A C 1
ATOM 1362 O O . PRO A 1 169 ? -21.117 -4.858 11.168 1.00 36.53 169 PRO A O 1
ATOM 1365 N N . ARG A 1 170 ? -20.967 -4.457 13.363 1.00 38.12 170 ARG A N 1
ATOM 1366 C CA . ARG A 1 170 ? -20.499 -3.065 13.225 1.00 38.12 170 ARG A CA 1
ATOM 1367 C C . ARG A 1 170 ? -18.972 -2.927 13.231 1.00 38.12 170 ARG A C 1
ATOM 1369 O O . ARG A 1 170 ? -18.469 -1.948 12.701 1.00 38.12 170 ARG A O 1
ATOM 1376 N N . LEU A 1 171 ? -18.246 -3.935 13.724 1.00 39.50 171 LEU A N 1
ATOM 1377 C CA . LEU A 1 171 ? -16.785 -4.058 13.587 1.00 39.50 171 LEU A CA 1
ATOM 1378 C C . LEU A 1 171 ? -16.372 -4.734 12.268 1.00 39.50 171 LEU A C 1
ATOM 1380 O O . LEU A 1 171 ? -15.185 -4.878 11.977 1.00 39.50 171 LEU A O 1
ATOM 1384 N N . LEU A 1 172 ? -17.345 -5.129 11.440 1.00 38.44 172 LEU A N 1
ATOM 1385 C CA . LEU A 1 172 ? -17.098 -5.833 10.186 1.00 38.44 172 LEU A CA 1
ATOM 1386 C C . LEU A 1 172 ? -16.286 -4.989 9.194 1.00 38.44 172 LEU A C 1
ATOM 1388 O O . LEU A 1 172 ? -15.489 -5.564 8.469 1.00 38.44 172 LEU A O 1
ATOM 1392 N N . SER A 1 173 ? -16.398 -3.653 9.174 1.00 41.12 173 SER A N 1
ATOM 1393 C CA . SER A 1 173 ? -15.568 -2.833 8.268 1.00 41.12 173 SER A CA 1
ATOM 1394 C C . SER A 1 173 ? -14.088 -2.858 8.647 1.00 41.12 173 SER A C 1
ATOM 1396 O O . SER A 1 173 ? -13.236 -2.836 7.764 1.00 41.12 173 SER A O 1
ATOM 1398 N N . VAL A 1 174 ? -13.791 -2.977 9.945 1.00 44.22 174 VAL A N 1
ATOM 1399 C CA . VAL A 1 174 ? -12.428 -3.094 10.464 1.00 44.22 174 VAL A CA 1
ATOM 1400 C C . VAL A 1 174 ? -11.856 -4.455 10.072 1.00 44.22 174 VAL A C 1
ATOM 1402 O O . VAL A 1 174 ? -10.784 -4.502 9.487 1.00 44.22 174 VAL A O 1
ATOM 1405 N N . PHE A 1 175 ? -12.593 -5.553 10.280 1.00 39.78 175 PHE A N 1
ATOM 1406 C CA . PHE A 1 175 ? -12.096 -6.921 10.058 1.00 39.78 175 PHE A CA 1
ATOM 1407 C C . PHE A 1 175 ? -12.164 -7.438 8.608 1.00 39.78 175 PHE A C 1
ATOM 1409 O O . PHE A 1 175 ? -11.338 -8.269 8.221 1.00 39.78 175 PHE A O 1
ATOM 1416 N N . HIS A 1 176 ? -13.083 -6.955 7.764 1.00 39.50 176 HIS A N 1
ATOM 1417 C CA . HIS A 1 176 ? -13.197 -7.436 6.377 1.00 39.50 176 HIS A CA 1
ATOM 1418 C C . HIS A 1 176 ? -12.019 -6.983 5.492 1.00 39.50 176 HIS A C 1
ATOM 1420 O O . HIS A 1 176 ? -11.635 -7.704 4.564 1.00 39.50 176 HIS A O 1
ATOM 1426 N N . SER A 1 177 ? -11.384 -5.851 5.824 1.00 42.03 177 SER A N 1
ATOM 1427 C CA . SER A 1 177 ? -10.113 -5.413 5.226 1.00 42.03 177 SER A CA 1
ATOM 1428 C C . SER A 1 177 ? -8.928 -6.311 5.627 1.00 42.03 177 SER A C 1
ATOM 1430 O O . SER A 1 177 ? -7.990 -6.461 4.844 1.00 42.03 177 SER A O 1
ATOM 1432 N N . PHE A 1 178 ? -8.991 -6.993 6.782 1.00 40.03 178 PHE A N 1
ATOM 1433 C CA . PHE A 1 178 ? -7.931 -7.887 7.280 1.00 40.03 178 PHE A CA 1
ATOM 1434 C C . PHE A 1 178 ? -7.941 -9.297 6.660 1.00 40.03 178 PHE A C 1
ATOM 1436 O O . PHE A 1 178 ? -6.893 -9.939 6.576 1.00 40.03 178 PHE A O 1
ATOM 1443 N N . LEU A 1 179 ? -9.086 -9.800 6.185 1.00 34.44 179 LEU A N 1
ATOM 1444 C CA . LEU A 1 179 ? -9.199 -11.179 5.670 1.00 34.44 179 LEU A CA 1
ATOM 1445 C C . L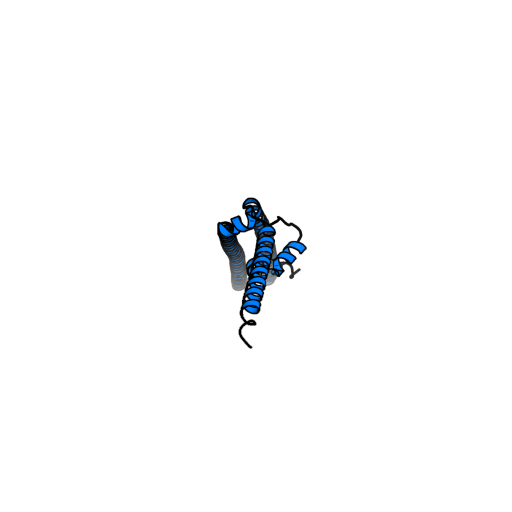EU A 1 179 ? -9.047 -11.311 4.148 1.00 34.44 179 LEU A C 1
ATOM 1447 O O . LEU A 1 179 ? -8.616 -12.362 3.669 1.00 34.44 179 LEU A O 1
ATOM 1451 N N . SER A 1 180 ? -9.311 -10.253 3.375 1.00 31.59 180 SER A N 1
ATOM 1452 C CA . SER A 1 180 ? -9.240 -10.323 1.904 1.00 31.59 180 SER A CA 1
ATOM 1453 C C . SER A 1 180 ? -7.820 -10.471 1.335 1.00 31.59 180 SER A C 1
ATOM 1455 O O . SER A 1 180 ? -7.666 -10.916 0.198 1.00 31.59 180 SER A O 1
ATOM 1457 N N . VAL A 1 181 ? -6.769 -10.168 2.107 1.00 38.84 181 VAL A N 1
ATOM 1458 C CA . VAL A 1 181 ? -5.373 -10.289 1.637 1.00 38.84 181 VAL A CA 1
ATOM 1459 C C . VAL A 1 181 ? -4.763 -11.663 1.957 1.00 38.84 181 VAL A C 1
ATOM 1461 O O . VAL A 1 181 ? -3.864 -12.119 1.254 1.00 38.84 181 VAL A O 1
ATOM 1464 N N . ARG A 1 182 ? -5.292 -12.402 2.944 1.00 32.75 182 ARG A N 1
ATOM 1465 C CA . ARG A 1 182 ? -4.746 -13.715 3.343 1.00 32.75 182 ARG A CA 1
ATOM 1466 C C . ARG A 1 182 ? -5.250 -14.890 2.491 1.00 32.75 182 ARG A C 1
ATOM 1468 O O . ARG A 1 182 ? -4.692 -15.978 2.581 1.00 32.75 182 ARG A O 1
ATOM 1475 N N . HIS A 1 183 ? -6.268 -14.684 1.652 1.00 30.36 183 HIS A N 1
ATOM 1476 C CA . HIS A 1 183 ? -6.859 -15.719 0.784 1.00 30.36 183 HIS A CA 1
ATOM 1477 C C . HIS A 1 183 ? -6.406 -15.669 -0.689 1.00 30.36 183 HIS A C 1
ATOM 1479 O O . HIS A 1 183 ? -6.992 -16.335 -1.539 1.00 30.36 183 HIS A O 1
ATOM 1485 N N . ARG A 1 184 ? -5.344 -14.916 -1.009 1.00 31.94 184 ARG A N 1
ATOM 1486 C CA . ARG A 1 184 ? -4.655 -14.983 -2.314 1.00 31.94 184 ARG A CA 1
ATOM 1487 C C . ARG A 1 184 ? -3.162 -15.278 -2.157 1.00 31.94 184 ARG A C 1
ATOM 1489 O O . ARG A 1 184 ? -2.321 -14.525 -2.645 1.00 31.94 184 ARG A O 1
ATOM 1496 N N . ARG A 1 185 ? -2.846 -16.362 -1.454 1.00 37.34 185 ARG A N 1
ATOM 1497 C CA . ARG A 1 185 ? -1.608 -17.108 -1.695 1.00 37.34 185 ARG A CA 1
ATOM 1498 C C . ARG A 1 185 ? -1.939 -18.327 -2.534 1.00 37.34 185 ARG A C 1
ATOM 1500 O O . ARG A 1 185 ? -2.990 -18.936 -2.240 1.00 37.34 185 ARG A O 1
#